Protein AF-A0A6A6CMS5-F1 (afdb_monomer_lite)

Sequence (224 aa):
MNKLKQLALASITLGRKAIIVGFSPSSISQGLAVPLQNATKDEQEVMLRRFIEAKHDELASIMIASALVASLVAALLSWQWFPIPAWTCKVAMLCALLHCLIGRGIACQQSIALNRVTIHPKSNDIIRQVLLGRSSSSPSATDVGFWVHTSWQIPTILLGNSIVFVVVGLAIAVYTAARESTSRGDESNTAICFSISLLFSAGCYFVSWLSIEWKLQQALLAAS

Radius of gyration: 22.61 Å; chains: 1; bounding box: 60×26×63 Å

Foldseek 3Di:
DVVVVVVVVVVVVVVVVVVCLPPVLFCLLVLLQVVLVVDDPVVNVVSLVVSLVVLLVVLVVLLVLLVVLLVVLVVVCPDPPQDPFDPLLNVLSVLLNVLSVVLNVLSVVVNVVSVVLVPDPCSSVVVCCLSQNDDDDDPPPSCSDPVSSNSSCSSVVSNVSSVVSNLVSVLSSLVVVCVPDPDVPDSVVVNVVSVVVSVVVVVVVVCVSCVVVVVVVVVSVVVD

Secondary structure (DSSP, 8-state):
-HHHHHHHHHHHHHHHHHHHHTT-TTHHHHHHHHHHHHS-HHHHHHHHHHHHHHHHHHHHHHHHHHHHHHHHHHHHHH-TTS----HHHHHHHHHHHHHHHHHHHHHHHHHHHHHHHHHSTTHHHHHHHHHH---SS-TT-----HHHHHHTTHHHHHHHHHHHHHHHHHHHHHHHHHHH-SSSSHHHHHHHHHHHHHHHHHHHHHHHHHHHHHHHHHHHHHH-

pLDDT: mean 78.3, std 16.77, range [36.19, 97.0]

Organism: NCBI:txid1080233

Structure (mmCIF, N/CA/C/O backbone):
data_AF-A0A6A6CMS5-F1
#
_entry.id   AF-A0A6A6CMS5-F1
#
loop_
_atom_site.group_PDB
_atom_site.id
_atom_site.type_symbol
_atom_site.label_atom_id
_atom_site.label_alt_id
_atom_site.label_comp_id
_atom_site.label_asym_id
_atom_site.label_entity_id
_atom_site.label_seq_id
_atom_site.pdbx_PDB_ins_code
_atom_site.Cartn_x
_atom_site.Cartn_y
_atom_site.Cartn_z
_atom_site.occupancy
_atom_site.B_iso_or_equiv
_atom_site.auth_seq_id
_atom_site.auth_comp_id
_atom_site.auth_asym_id
_atom_site.auth_atom_id
_atom_site.pdbx_PDB_model_num
ATOM 1 N N . MET A 1 1 ? -34.337 6.072 -28.694 1.00 56.00 1 MET A N 1
ATOM 2 C CA . MET A 1 1 ? -33.498 7.056 -27.963 1.00 56.00 1 MET A CA 1
ATOM 3 C C . MET A 1 1 ? -33.375 6.809 -26.450 1.00 56.00 1 MET A C 1
ATOM 5 O O . MET A 1 1 ? -32.328 7.122 -25.901 1.00 56.00 1 MET A O 1
ATOM 9 N N . ASN A 1 2 ? -34.359 6.200 -25.768 1.00 61.59 2 ASN A N 1
ATOM 10 C CA . ASN A 1 2 ? -34.302 5.996 -24.305 1.00 61.59 2 ASN A CA 1
ATOM 11 C C . ASN A 1 2 ? -33.368 4.861 -23.825 1.00 61.59 2 ASN A C 1
ATOM 13 O O . ASN A 1 2 ? -32.755 4.995 -22.770 1.00 61.59 2 ASN A O 1
ATOM 17 N N . LYS A 1 3 ? -33.175 3.787 -24.611 1.00 57.25 3 LYS A N 1
ATOM 18 C CA . LYS A 1 3 ? -32.272 2.671 -24.243 1.00 57.25 3 LYS A CA 1
ATOM 19 C C . LYS A 1 3 ? -30.786 3.059 -24.201 1.00 57.25 3 LYS A C 1
ATOM 21 O O . LYS A 1 3 ? -30.070 2.617 -23.313 1.00 57.25 3 LYS A O 1
ATOM 26 N N . LEU A 1 4 ? -30.334 3.925 -25.110 1.00 58.22 4 LEU A N 1
ATOM 27 C CA . LEU A 1 4 ? -28.945 4.414 -25.144 1.00 58.22 4 LEU A CA 1
ATOM 28 C C . LEU A 1 4 ? -28.624 5.333 -23.957 1.00 58.22 4 LEU A C 1
ATOM 30 O O . LEU A 1 4 ? -27.545 5.229 -23.385 1.00 58.22 4 LEU A O 1
ATOM 34 N N . LYS A 1 5 ? -29.580 6.168 -23.522 1.00 60.75 5 LYS A N 1
ATOM 35 C CA . LYS A 1 5 ? -29.431 6.971 -22.297 1.00 60.75 5 LYS A CA 1
ATOM 36 C C . LYS A 1 5 ? -29.405 6.103 -21.036 1.00 60.75 5 LYS A C 1
ATOM 38 O O . LYS A 1 5 ? -28.603 6.378 -20.152 1.00 60.75 5 LYS A O 1
ATOM 43 N N . GLN A 1 6 ? -30.214 5.040 -20.964 1.00 57.31 6 GLN A N 1
ATOM 44 C CA . GLN A 1 6 ? -30.166 4.092 -19.842 1.00 57.31 6 GLN A CA 1
ATOM 45 C C . GLN A 1 6 ? -28.860 3.291 -19.793 1.00 57.31 6 GLN A C 1
ATOM 47 O O . GLN A 1 6 ? -28.308 3.126 -18.711 1.00 57.31 6 GLN A O 1
ATOM 52 N N . LEU A 1 7 ? -28.327 2.849 -20.937 1.00 52.62 7 LEU A N 1
ATOM 53 C CA . LEU A 1 7 ? -27.031 2.163 -21.000 1.00 52.62 7 LEU A CA 1
ATOM 54 C C . LEU A 1 7 ? -25.865 3.096 -20.649 1.00 52.62 7 LEU A C 1
ATOM 56 O O . LEU A 1 7 ? -24.974 2.697 -19.906 1.00 52.62 7 LEU A O 1
ATOM 60 N N . ALA A 1 8 ? -25.899 4.353 -21.100 1.00 54.34 8 ALA A N 1
ATOM 61 C CA . ALA A 1 8 ? -24.903 5.351 -20.717 1.00 54.34 8 ALA A CA 1
ATOM 62 C C . ALA A 1 8 ? -24.968 5.674 -19.213 1.00 54.34 8 ALA A C 1
ATOM 64 O O . ALA A 1 8 ? -23.936 5.697 -18.551 1.00 54.34 8 ALA A O 1
ATOM 65 N N . LEU A 1 9 ? -26.167 5.843 -18.642 1.00 50.47 9 LEU A N 1
ATOM 66 C CA . LEU A 1 9 ? -26.349 6.054 -17.201 1.00 50.47 9 LEU A CA 1
ATOM 67 C C . LEU A 1 9 ? -25.915 4.834 -16.381 1.00 50.47 9 LEU A C 1
ATOM 69 O O . LEU A 1 9 ? -25.237 5.000 -15.370 1.00 50.47 9 LEU A O 1
ATOM 73 N N . ALA A 1 10 ? -26.231 3.615 -16.825 1.00 50.00 10 ALA A N 1
ATOM 74 C CA . ALA A 1 10 ? -25.771 2.388 -16.183 1.00 50.00 10 ALA A CA 1
ATOM 75 C C . ALA A 1 10 ? -24.242 2.269 -16.233 1.00 50.00 10 ALA A C 1
ATOM 77 O O . ALA A 1 10 ? -23.634 1.995 -15.205 1.00 50.00 10 ALA A O 1
ATOM 78 N N . SER A 1 11 ? -23.610 2.567 -17.373 1.00 43.56 11 SER A N 1
ATOM 79 C CA . SER A 1 11 ? -22.151 2.509 -17.537 1.00 43.56 11 SER A CA 1
ATOM 80 C C . SER A 1 11 ? -21.421 3.607 -16.752 1.00 43.56 11 SER A C 1
ATOM 82 O O . SER A 1 11 ? -20.359 3.350 -16.190 1.00 43.56 11 SER A O 1
ATOM 84 N N . ILE A 1 12 ? -22.002 4.808 -16.641 1.00 50.34 12 ILE A N 1
ATOM 85 C CA . ILE A 1 12 ? -21.478 5.900 -15.801 1.00 50.34 12 ILE A CA 1
ATOM 86 C C . ILE A 1 12 ? -21.617 5.543 -14.317 1.00 50.34 12 ILE A C 1
ATOM 88 O O . ILE A 1 12 ? -20.702 5.787 -13.536 1.00 50.34 12 ILE A O 1
ATOM 92 N N . THR A 1 13 ? -22.724 4.912 -13.919 1.00 43.81 13 THR A N 1
ATOM 93 C CA . THR A 1 13 ? -22.935 4.467 -12.531 1.00 43.81 13 THR A CA 1
ATOM 94 C C . THR A 1 13 ? -22.020 3.290 -12.179 1.00 43.81 13 THR A C 1
ATOM 96 O O . THR A 1 13 ? -21.479 3.249 -11.074 1.00 43.81 13 THR A O 1
ATOM 99 N N . LEU A 1 14 ? -21.778 2.375 -13.128 1.00 41.53 14 LEU A N 1
ATOM 100 C CA . LEU A 1 14 ? -20.814 1.281 -12.991 1.00 41.53 14 LEU A CA 1
ATOM 101 C C . LEU A 1 14 ? -19.384 1.814 -12.883 1.00 41.53 14 LEU A C 1
ATOM 103 O O . LEU A 1 14 ? -18.653 1.384 -12.003 1.00 41.53 14 LEU A O 1
ATOM 107 N N . GLY A 1 15 ? -19.006 2.786 -13.719 1.00 37.75 15 GLY A N 1
ATOM 108 C CA . GLY A 1 15 ? -17.697 3.441 -13.662 1.00 37.75 15 GLY A CA 1
ATOM 109 C C . GLY A 1 15 ? -17.486 4.204 -12.355 1.00 37.75 15 GLY A C 1
ATOM 110 O O . GLY A 1 15 ? -16.420 4.120 -11.755 1.00 37.75 15 GLY A O 1
ATOM 111 N N . ARG A 1 16 ? -18.526 4.875 -11.841 1.00 36.19 16 ARG A N 1
ATOM 112 C CA . ARG A 1 16 ? -18.465 5.573 -10.549 1.00 36.19 16 ARG A CA 1
ATOM 113 C C . ARG A 1 16 ? -18.323 4.597 -9.378 1.00 36.19 16 ARG A C 1
ATOM 115 O O . ARG A 1 16 ? -17.544 4.865 -8.473 1.00 36.19 16 ARG A O 1
ATOM 122 N N . LYS A 1 17 ? -19.008 3.446 -9.418 1.00 37.50 17 LYS A N 1
ATOM 123 C CA . LYS A 1 17 ? -18.817 2.360 -8.442 1.00 37.50 17 LYS A CA 1
ATOM 124 C C . LYS A 1 17 ? -17.447 1.692 -8.588 1.00 37.50 17 LYS A C 1
ATOM 126 O O . LYS A 1 17 ? -16.809 1.444 -7.581 1.00 37.50 17 LYS A O 1
ATOM 131 N N . ALA A 1 18 ? -16.951 1.480 -9.805 1.00 37.28 18 ALA A N 1
ATOM 132 C CA . ALA A 1 18 ? -15.642 0.877 -10.058 1.00 37.28 18 ALA A CA 1
ATOM 133 C C . ALA A 1 18 ? -14.475 1.770 -9.599 1.00 37.28 18 ALA A C 1
ATOM 135 O O . ALA A 1 18 ? -13.507 1.266 -9.041 1.00 37.28 18 ALA A O 1
ATOM 136 N N . ILE A 1 19 ? -14.587 3.095 -9.749 1.00 40.88 19 ILE A N 1
ATOM 137 C CA . ILE A 1 19 ? -13.590 4.054 -9.239 1.00 40.88 19 ILE A CA 1
ATOM 138 C C . ILE A 1 19 ? -13.613 4.111 -7.701 1.00 40.88 19 ILE A C 1
ATOM 140 O O . ILE A 1 19 ? -12.563 4.250 -7.083 1.00 40.88 19 ILE A O 1
ATOM 144 N N . ILE A 1 20 ? -14.778 3.914 -7.072 1.00 43.62 20 ILE A N 1
ATOM 145 C CA . ILE A 1 20 ? -14.903 3.755 -5.608 1.00 43.62 20 ILE A CA 1
ATOM 146 C C . ILE A 1 20 ? -14.357 2.388 -5.132 1.00 43.62 20 ILE A C 1
ATOM 148 O O . ILE A 1 20 ? -14.004 2.232 -3.967 1.00 43.62 20 ILE A O 1
ATOM 152 N N . VAL A 1 21 ? -14.230 1.410 -6.034 1.00 43.00 21 VAL A N 1
ATOM 153 C CA . VAL A 1 21 ? -13.741 0.045 -5.766 1.00 43.00 21 VAL A CA 1
ATOM 154 C C . VAL A 1 21 ? -12.248 -0.125 -6.088 1.00 43.00 21 VAL A C 1
ATOM 156 O O . VAL A 1 21 ? -11.674 -1.140 -5.722 1.00 43.00 21 VAL A O 1
ATOM 159 N N . GLY A 1 22 ? -11.576 0.851 -6.714 1.00 38.53 22 GLY A N 1
ATOM 160 C CA . GLY A 1 22 ? -10.143 0.753 -7.057 1.00 38.53 22 GLY A CA 1
ATOM 161 C C . GLY A 1 22 ? -9.202 0.652 -5.850 1.00 38.53 22 GLY A C 1
ATOM 162 O O . GLY A 1 22 ? -8.092 0.159 -5.969 1.00 38.53 22 GLY A O 1
ATOM 163 N N . PHE A 1 23 ? -9.683 1.075 -4.690 1.00 46.44 23 PHE A N 1
ATOM 164 C CA . PHE A 1 23 ? -9.152 0.843 -3.354 1.00 46.44 23 PHE A CA 1
ATOM 165 C C . PHE A 1 23 ? -10.391 1.010 -2.486 1.00 46.44 23 PHE A C 1
ATOM 167 O O . PHE A 1 23 ? -10.700 2.147 -2.163 1.00 46.44 23 PHE A O 1
ATOM 174 N N . SER A 1 24 ? -11.186 -0.036 -2.227 1.00 44.50 24 SER A N 1
ATOM 175 C CA . SER A 1 24 ? -12.392 0.107 -1.395 1.00 44.50 24 SER A CA 1
ATOM 176 C C . SER A 1 24 ? -11.944 0.517 0.014 1.00 44.50 24 SER A C 1
ATOM 178 O O . SER A 1 24 ? -11.496 -0.346 0.772 1.00 44.50 24 SER A O 1
ATOM 180 N N . PRO A 1 25 ? -12.004 1.811 0.401 1.00 47.75 25 PRO A N 1
ATOM 181 C CA . PRO A 1 25 ? -11.307 2.333 1.579 1.00 47.75 25 PRO A CA 1
ATOM 182 C C . PRO A 1 25 ? -12.033 1.970 2.881 1.00 47.75 25 PRO A C 1
ATOM 184 O O . PRO A 1 25 ? -11.863 2.626 3.908 1.00 47.75 25 PRO A O 1
ATOM 187 N N . SER A 1 26 ? -12.925 0.982 2.838 1.00 52.44 26 SER A N 1
ATOM 188 C CA . SER A 1 26 ? -13.971 0.860 3.834 1.00 52.44 26 SER A CA 1
ATOM 189 C C . SER A 1 26 ? -14.510 -0.541 4.093 1.00 52.44 26 SER A C 1
ATOM 191 O O . SER A 1 26 ? -15.308 -0.687 5.013 1.00 52.44 26 SER A O 1
ATOM 193 N N . SER A 1 27 ? -14.064 -1.576 3.374 1.00 55.75 27 SER A N 1
ATOM 194 C CA . SER A 1 27 ? -14.662 -2.921 3.464 1.00 55.75 27 SER A CA 1
ATOM 195 C C . SER A 1 27 ? -14.745 -3.450 4.905 1.00 55.75 27 SER A C 1
ATOM 197 O O . SER A 1 27 ? -15.821 -3.835 5.351 1.00 55.75 27 SER A O 1
ATOM 199 N N . ILE A 1 28 ? -13.664 -3.366 5.689 1.00 58.75 28 ILE A N 1
ATOM 200 C CA . ILE A 1 28 ? -13.662 -3.927 7.050 1.00 58.75 28 ILE A CA 1
ATOM 201 C C . ILE A 1 28 ? -14.417 -3.029 8.039 1.00 58.75 28 ILE A C 1
ATOM 203 O O . ILE A 1 28 ? -15.211 -3.518 8.833 1.00 58.75 28 ILE A O 1
ATOM 207 N N . SER A 1 29 ? -14.189 -1.713 8.024 1.00 60.03 29 SER A N 1
ATOM 208 C CA . SER A 1 29 ? -14.766 -0.820 9.038 1.00 60.03 29 SER A CA 1
ATOM 209 C C . SER A 1 29 ? -16.222 -0.430 8.742 1.00 60.03 29 SER A C 1
ATOM 211 O O . SER A 1 29 ? -17.010 -0.345 9.679 1.00 60.03 29 SER A O 1
ATOM 213 N N . GLN A 1 30 ? -16.614 -0.251 7.473 1.00 63.69 30 GLN A N 1
ATOM 214 C CA . GLN A 1 30 ? -18.027 -0.102 7.087 1.00 63.69 30 GLN A CA 1
ATOM 215 C C . GLN A 1 30 ? -18.753 -1.449 7.081 1.00 63.69 30 GLN A C 1
ATOM 217 O O . GLN A 1 30 ? -19.900 -1.508 7.517 1.00 63.69 30 GLN A O 1
ATOM 222 N N . GLY A 1 31 ? -18.087 -2.530 6.656 1.00 64.25 31 GLY A N 1
ATOM 223 C CA . GLY A 1 31 ? -18.655 -3.879 6.704 1.00 64.25 31 GLY A CA 1
ATOM 224 C C . GLY A 1 31 ? -18.937 -4.354 8.127 1.00 64.25 31 GLY A C 1
ATOM 225 O O . GLY A 1 31 ? -19.877 -5.112 8.327 1.00 64.25 31 GLY A O 1
ATOM 226 N N . LEU A 1 32 ? -18.193 -3.859 9.122 1.00 69.94 32 LEU A N 1
ATOM 227 C CA . LEU A 1 32 ? -18.460 -4.127 10.535 1.00 69.94 32 LEU A CA 1
ATOM 228 C C . LEU A 1 32 ? -19.516 -3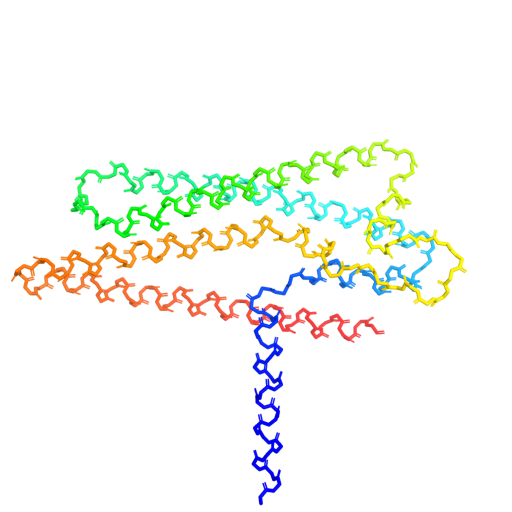.194 11.141 1.00 69.94 32 LEU A C 1
ATOM 230 O O . LEU A 1 32 ? -20.212 -3.601 12.064 1.00 69.94 32 LEU A O 1
ATOM 234 N N . ALA A 1 33 ? -19.668 -1.963 10.644 1.00 69.31 33 ALA A N 1
ATOM 235 C CA . ALA A 1 33 ? -20.550 -0.968 11.259 1.00 69.31 33 ALA A CA 1
ATOM 236 C C . ALA A 1 33 ? -22.024 -1.409 11.295 1.00 69.31 33 ALA A C 1
ATOM 238 O O . ALA A 1 33 ? -22.689 -1.225 12.314 1.00 69.31 33 ALA A O 1
ATOM 239 N N . VAL A 1 34 ? -22.522 -2.024 10.216 1.00 70.25 34 VAL A N 1
ATOM 240 C CA . VAL A 1 34 ? -23.920 -2.484 10.120 1.00 70.25 34 VAL A CA 1
ATOM 241 C C . VAL A 1 34 ? -24.190 -3.709 11.015 1.00 70.25 34 VAL A C 1
ATOM 243 O O . VAL A 1 34 ? -25.096 -3.628 11.848 1.00 70.25 34 VAL A O 1
ATOM 246 N N . PRO A 1 35 ? -23.403 -4.805 10.959 1.00 70.94 35 PRO A N 1
ATOM 247 C CA . PRO A 1 35 ? -23.551 -5.929 11.889 1.00 70.94 35 PRO A CA 1
ATOM 248 C C . PRO A 1 35 ? -23.387 -5.520 13.353 1.00 70.94 35 PRO A C 1
ATOM 250 O O . PRO A 1 35 ? -24.121 -5.992 14.218 1.00 70.94 35 PRO A O 1
ATOM 253 N N . LEU A 1 36 ? -22.463 -4.598 13.643 1.00 75.44 36 LEU A N 1
ATOM 254 C CA . LEU A 1 36 ? -22.205 -4.135 15.003 1.00 75.44 36 LEU A CA 1
ATOM 255 C C . LEU A 1 36 ? -23.404 -3.384 15.597 1.00 75.44 36 LEU A C 1
ATOM 257 O O . LEU A 1 36 ? -23.626 -3.473 16.801 1.00 75.44 36 LEU A O 1
ATOM 261 N N . GLN A 1 37 ? -24.197 -2.673 14.792 1.00 77.94 37 GLN A N 1
ATOM 262 C CA . GLN A 1 37 ? -25.419 -2.015 15.274 1.00 77.94 37 GLN A CA 1
ATOM 263 C C . GLN A 1 37 ? -26.543 -3.010 15.592 1.00 77.94 37 GLN A C 1
ATOM 265 O O . GLN A 1 37 ? -27.285 -2.785 16.546 1.00 77.94 37 GLN A O 1
ATOM 270 N N . ASN A 1 38 ? -26.634 -4.106 14.835 1.00 77.56 38 ASN A N 1
ATOM 271 C CA . ASN A 1 38 ? -27.728 -5.077 14.936 1.00 77.56 38 ASN A CA 1
ATOM 272 C C . ASN A 1 38 ? -27.462 -6.227 15.923 1.00 77.56 38 ASN A C 1
ATOM 274 O O . ASN A 1 38 ? -28.396 -6.925 16.308 1.00 77.56 38 ASN A O 1
ATOM 278 N N . ALA A 1 39 ? -26.211 -6.437 16.331 1.00 82.19 39 ALA A N 1
ATOM 279 C CA . ALA A 1 39 ? -25.821 -7.547 17.194 1.00 82.19 39 ALA A CA 1
ATOM 280 C C . ALA A 1 39 ? -26.096 -7.311 18.689 1.00 82.19 39 ALA A C 1
ATOM 282 O O . ALA A 1 39 ? -26.175 -6.174 19.173 1.00 82.19 39 ALA A O 1
ATOM 283 N N . THR A 1 40 ? -26.186 -8.410 19.443 1.00 85.44 40 THR A N 1
ATOM 284 C CA . THR A 1 40 ? -26.272 -8.378 20.910 1.00 85.44 40 THR A CA 1
ATOM 285 C C . THR A 1 40 ? -24.980 -7.839 21.534 1.00 85.44 40 THR A C 1
ATOM 287 O O . THR A 1 40 ? -23.933 -7.795 20.889 1.00 85.44 40 THR A O 1
ATOM 290 N N . LYS A 1 41 ? -25.026 -7.405 22.802 1.00 82.69 41 LYS A N 1
ATOM 291 C CA . LYS A 1 41 ? -23.842 -6.847 23.484 1.00 82.69 41 LYS A CA 1
ATOM 292 C C . LYS A 1 41 ? -22.662 -7.823 23.489 1.00 82.69 41 LYS A C 1
ATOM 294 O O . LYS A 1 41 ? -21.553 -7.411 23.169 1.00 82.69 41 LYS A O 1
ATOM 299 N N . ASP A 1 42 ? -22.911 -9.099 23.763 1.00 86.44 42 ASP A N 1
ATOM 300 C CA . ASP A 1 42 ? -21.858 -10.118 23.813 1.00 86.44 42 ASP A CA 1
ATOM 301 C C . ASP A 1 42 ? -21.240 -10.359 22.424 1.00 86.44 42 ASP A C 1
ATOM 303 O O . ASP A 1 42 ? -20.020 -10.421 22.270 1.00 86.44 42 ASP A O 1
ATOM 307 N N . GLU A 1 43 ? -22.065 -10.400 21.375 1.00 85.75 43 GLU A N 1
ATOM 308 C CA . GLU A 1 43 ? -21.597 -10.515 19.987 1.00 85.75 43 GLU A CA 1
ATOM 309 C C . GLU A 1 43 ? -20.821 -9.275 19.529 1.00 85.75 43 GLU A C 1
ATOM 311 O O . GLU A 1 43 ? -19.820 -9.395 18.819 1.00 85.75 43 GLU A O 1
ATOM 316 N N . GLN A 1 44 ? -21.246 -8.081 19.955 1.00 83.19 44 GLN A N 1
ATOM 317 C CA . GLN A 1 44 ? -20.535 -6.832 19.689 1.00 83.19 44 GLN A CA 1
ATOM 318 C C . GLN A 1 44 ? -19.125 -6.866 20.278 1.00 83.19 44 GLN A C 1
ATOM 320 O O . GLN A 1 44 ? -18.178 -6.478 19.597 1.00 83.19 44 GLN A O 1
ATOM 325 N N . GLU A 1 45 ? -18.958 -7.355 21.506 1.00 86.69 45 GLU A N 1
ATOM 326 C CA . GLU A 1 45 ? -17.633 -7.472 22.119 1.00 86.69 45 GLU A CA 1
ATOM 327 C C . GLU A 1 45 ? -16.725 -8.440 21.359 1.00 86.69 45 GLU A C 1
ATOM 329 O O . GLU A 1 45 ? -15.561 -8.122 21.101 1.00 86.69 45 GLU A O 1
ATOM 334 N N . VAL A 1 46 ? -17.251 -9.598 20.952 1.00 88.50 46 VAL A N 1
ATOM 335 C CA . VAL A 1 46 ? -16.492 -10.579 20.160 1.00 88.50 46 VAL A CA 1
ATOM 336 C C . VAL A 1 46 ? -16.080 -9.987 18.810 1.00 88.50 46 VAL A C 1
ATOM 338 O O . VAL A 1 46 ? -14.927 -10.126 18.397 1.00 88.50 46 VAL A O 1
ATOM 341 N N . MET A 1 47 ? -16.992 -9.292 18.130 1.00 85.44 47 MET A N 1
ATOM 342 C CA . MET A 1 47 ? -16.716 -8.632 16.853 1.00 85.44 47 MET A CA 1
ATOM 343 C C . MET A 1 47 ? -15.669 -7.520 16.977 1.00 85.44 47 MET A C 1
ATOM 345 O O . MET A 1 47 ? -14.773 -7.429 16.138 1.00 85.44 47 MET A O 1
ATOM 349 N N . LEU A 1 48 ? -15.740 -6.704 18.032 1.00 88.12 48 LEU A N 1
ATOM 350 C CA . LEU A 1 48 ? -14.766 -5.642 18.287 1.00 88.12 48 LEU A CA 1
ATOM 351 C C . LEU A 1 48 ? -13.374 -6.203 18.579 1.00 88.12 48 LEU A C 1
ATOM 353 O O . LEU A 1 48 ? -12.396 -5.691 18.040 1.00 88.12 48 LEU A O 1
ATOM 357 N N . ARG A 1 49 ? -13.270 -7.280 19.366 1.00 88.12 49 ARG A N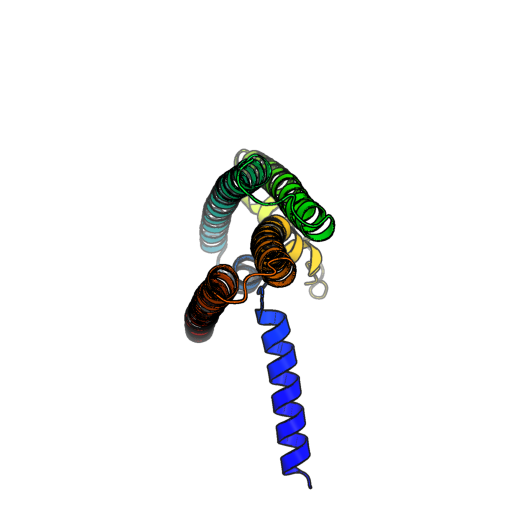 1
ATOM 358 C CA . ARG A 1 49 ? -11.985 -7.954 19.619 1.00 88.12 49 ARG A CA 1
ATOM 359 C C . ARG A 1 49 ? -11.358 -8.471 18.328 1.00 88.12 49 ARG A C 1
ATOM 361 O O . ARG A 1 49 ? -10.214 -8.134 18.037 1.00 88.12 49 ARG A O 1
ATOM 368 N N . ARG A 1 50 ? -12.136 -9.184 17.507 1.00 88.06 50 ARG A N 1
ATOM 369 C CA . ARG A 1 50 ? -11.676 -9.679 16.198 1.00 88.06 50 ARG A CA 1
ATOM 370 C C . ARG A 1 50 ? -11.247 -8.549 15.268 1.00 88.06 50 ARG A C 1
ATOM 372 O O . ARG A 1 50 ? -10.276 -8.695 14.535 1.00 88.06 50 ARG A O 1
ATOM 379 N N . PHE A 1 51 ? -11.949 -7.417 15.299 1.00 87.44 51 PHE A N 1
ATOM 380 C CA . PHE A 1 51 ? -11.563 -6.240 14.526 1.00 87.44 51 PHE A CA 1
ATOM 381 C C . PHE A 1 51 ? -10.206 -5.683 14.960 1.00 87.44 51 PHE A C 1
ATOM 383 O O . PHE A 1 51 ? -9.379 -5.385 14.102 1.00 87.44 51 PHE A O 1
ATOM 390 N N . ILE A 1 52 ? -9.963 -5.548 16.268 1.00 89.19 52 ILE A N 1
ATOM 391 C CA . ILE A 1 52 ? -8.680 -5.061 16.796 1.00 89.19 52 ILE A CA 1
ATOM 392 C C . ILE A 1 52 ? -7.545 -5.984 16.372 1.00 89.19 52 ILE A C 1
ATOM 394 O O . ILE A 1 52 ? -6.534 -5.496 15.877 1.00 89.19 52 ILE A O 1
ATOM 398 N N . GLU A 1 53 ? -7.724 -7.293 16.549 1.00 90.62 53 GLU A N 1
ATOM 399 C CA . GLU A 1 53 ? -6.737 -8.311 16.181 1.00 90.62 53 GLU A CA 1
ATOM 400 C C . GLU A 1 53 ? -6.419 -8.237 14.684 1.00 90.62 53 GLU A C 1
ATOM 402 O O . GLU A 1 53 ? -5.271 -8.009 14.306 1.00 90.62 53 GLU A O 1
ATOM 407 N N . ALA A 1 54 ? -7.449 -8.280 13.833 1.00 89.56 54 ALA A N 1
ATOM 408 C CA . ALA A 1 54 ? -7.284 -8.182 12.386 1.00 89.56 54 ALA A CA 1
ATOM 409 C C . ALA A 1 54 ? -6.605 -6.870 11.958 1.00 89.56 54 ALA A C 1
ATOM 411 O O . ALA A 1 54 ? -5.759 -6.865 11.064 1.00 89.56 54 ALA A O 1
ATOM 412 N N . LYS A 1 55 ? -6.942 -5.744 12.603 1.00 89.19 55 LYS A N 1
ATOM 413 C CA . LYS A 1 55 ? -6.289 -4.459 12.324 1.00 89.19 55 LYS A CA 1
ATOM 414 C C . LYS A 1 55 ? -4.852 -4.412 12.805 1.00 89.19 55 LYS A C 1
ATOM 416 O O . LYS A 1 55 ? -4.019 -3.822 12.124 1.00 89.19 55 LYS A O 1
ATOM 421 N N . HIS A 1 56 ? -4.535 -5.026 13.934 1.00 91.81 56 HIS A N 1
ATOM 422 C CA . HIS A 1 56 ? -3.161 -5.106 14.401 1.00 91.81 56 HIS A CA 1
ATOM 423 C C . HIS A 1 56 ? -2.288 -5.902 13.415 1.00 91.81 56 HIS A C 1
ATOM 425 O O . HIS A 1 56 ? -1.195 -5.449 13.065 1.00 91.81 56 HIS A O 1
ATOM 431 N N . ASP A 1 57 ? -2.801 -7.024 12.906 1.00 92.19 57 ASP A N 1
ATOM 432 C CA . ASP A 1 57 ? -2.122 -7.857 11.908 1.00 92.19 57 ASP A CA 1
ATOM 433 C C . ASP A 1 57 ? -1.942 -7.130 10.565 1.00 92.19 57 ASP A C 1
ATOM 435 O O . ASP A 1 57 ? -0.854 -7.151 9.980 1.00 92.19 57 ASP A O 1
ATOM 439 N N . GLU A 1 58 ? -2.972 -6.414 10.100 1.00 91.12 58 GLU A N 1
ATOM 440 C CA . GLU A 1 58 ? -2.900 -5.569 8.900 1.00 91.12 58 GLU A CA 1
ATOM 441 C C . GLU A 1 58 ? -1.790 -4.514 9.037 1.00 91.12 58 GLU A C 1
ATOM 443 O O . GLU A 1 58 ? -0.922 -4.397 8.168 1.00 91.12 58 GLU A O 1
ATOM 448 N N . LEU A 1 59 ? -1.766 -3.776 10.152 1.00 93.88 59 LEU A N 1
ATOM 449 C CA . LEU A 1 59 ? -0.763 -2.738 10.400 1.00 93.88 59 LEU A CA 1
ATOM 450 C C . LEU A 1 59 ? 0.653 -3.314 10.505 1.00 93.88 59 LEU A C 1
ATOM 452 O O . LEU A 1 59 ? 1.594 -2.718 9.975 1.00 93.88 59 LEU A O 1
ATOM 456 N N . ALA A 1 60 ? 0.818 -4.476 11.142 1.00 95.25 60 ALA A N 1
ATOM 457 C CA . ALA A 1 60 ? 2.099 -5.175 11.208 1.00 95.25 60 ALA A CA 1
ATOM 458 C C . ALA A 1 60 ? 2.611 -5.553 9.811 1.00 95.25 60 ALA A C 1
ATOM 460 O O . ALA A 1 60 ? 3.767 -5.272 9.476 1.00 95.25 60 ALA A O 1
ATOM 461 N N . SER A 1 61 ? 1.734 -6.102 8.968 1.00 94.69 61 SER A N 1
ATOM 462 C CA . SER A 1 61 ? 2.052 -6.440 7.580 1.00 94.69 61 SER A CA 1
ATOM 463 C C . SER A 1 61 ? 2.463 -5.204 6.772 1.00 94.69 61 SER A C 1
ATOM 465 O O . SER A 1 61 ? 3.491 -5.219 6.093 1.00 94.69 61 SER A O 1
ATOM 467 N N . ILE A 1 62 ? 1.748 -4.082 6.922 1.00 95.38 62 ILE A N 1
ATOM 468 C CA . ILE A 1 62 ? 2.075 -2.814 6.246 1.00 95.38 62 ILE A CA 1
ATOM 469 C C . ILE A 1 62 ? 3.440 -2.276 6.683 1.00 95.38 62 ILE A C 1
ATOM 471 O O . ILE A 1 62 ? 4.207 -1.799 5.842 1.00 95.38 62 ILE A O 1
ATOM 475 N N . MET A 1 63 ? 3.776 -2.351 7.974 1.00 96.50 63 MET A N 1
ATOM 476 C CA . MET A 1 63 ? 5.083 -1.912 8.474 1.00 96.50 63 MET A CA 1
ATOM 477 C C . MET A 1 63 ? 6.231 -2.726 7.863 1.00 96.50 63 MET A C 1
ATOM 479 O O . MET A 1 63 ? 7.247 -2.140 7.476 1.00 96.50 63 MET A O 1
ATOM 483 N N . ILE A 1 64 ? 6.062 -4.047 7.746 1.00 96.81 64 ILE A N 1
ATOM 484 C CA . ILE A 1 64 ? 7.047 -4.951 7.133 1.00 96.81 64 ILE A CA 1
ATOM 485 C C . ILE A 1 64 ? 7.143 -4.691 5.627 1.00 96.81 64 ILE A C 1
ATOM 487 O O . ILE A 1 64 ? 8.234 -4.449 5.114 1.00 96.81 64 ILE A O 1
ATOM 491 N N . ALA A 1 65 ? 6.014 -4.660 4.919 1.00 96.06 65 ALA A N 1
ATOM 492 C CA . ALA A 1 65 ? 5.975 -4.426 3.478 1.00 96.06 65 ALA A CA 1
ATOM 493 C C . ALA A 1 65 ? 6.579 -3.064 3.101 1.00 96.06 65 ALA A C 1
ATOM 495 O O . ALA A 1 65 ? 7.382 -2.976 2.174 1.00 96.06 65 ALA A O 1
ATOM 496 N N . SER A 1 66 ? 6.282 -2.011 3.868 1.00 96.31 66 SER A N 1
ATOM 497 C CA . SER A 1 66 ? 6.877 -0.684 3.660 1.00 96.31 66 SER A CA 1
ATOM 498 C C . SER A 1 66 ? 8.394 -0.691 3.855 1.00 96.31 66 SER A C 1
ATOM 500 O O . SER A 1 66 ? 9.103 0.011 3.138 1.00 96.31 66 SER A O 1
ATOM 502 N N . ALA A 1 67 ? 8.908 -1.486 4.802 1.00 96.38 67 ALA A N 1
ATOM 503 C CA . ALA A 1 67 ? 10.345 -1.667 4.993 1.00 96.38 67 ALA A CA 1
ATOM 504 C C . ALA A 1 67 ? 10.992 -2.335 3.774 1.00 96.38 67 ALA A C 1
ATOM 506 O O . ALA A 1 67 ? 12.001 -1.847 3.277 1.00 96.38 67 ALA A O 1
ATOM 507 N N . LEU A 1 68 ? 10.378 -3.410 3.272 1.00 96.88 68 LEU A N 1
ATOM 508 C CA . LEU A 1 68 ? 10.868 -4.154 2.112 1.00 96.88 68 LEU A CA 1
ATOM 509 C C . LEU A 1 68 ? 10.890 -3.289 0.851 1.00 96.88 68 LEU A C 1
ATOM 511 O O . LEU A 1 68 ? 11.892 -3.272 0.141 1.00 96.88 68 LEU A O 1
ATOM 515 N N . VAL A 1 69 ? 9.821 -2.528 0.599 1.00 95.56 69 VAL A N 1
ATOM 516 C CA . VAL A 1 69 ? 9.763 -1.605 -0.544 1.00 95.56 69 VAL A CA 1
ATOM 517 C C . VAL A 1 69 ? 10.814 -0.503 -0.400 1.00 95.56 69 VAL A C 1
ATOM 519 O O . VAL A 1 69 ? 11.519 -0.212 -1.362 1.00 95.56 69 VAL A O 1
ATOM 522 N N . ALA A 1 70 ? 10.997 0.068 0.794 1.00 95.81 70 ALA A N 1
ATOM 523 C CA . ALA A 1 70 ? 12.036 1.072 1.015 1.00 95.81 70 ALA A CA 1
ATOM 524 C C . ALA A 1 70 ? 13.452 0.511 0.784 1.00 95.81 70 ALA A C 1
ATOM 526 O O . ALA A 1 70 ? 14.267 1.156 0.123 1.00 95.81 70 ALA A O 1
ATOM 527 N N . SER A 1 71 ? 13.735 -0.702 1.267 1.00 95.50 71 SER A N 1
ATOM 528 C CA . SER A 1 71 ? 15.003 -1.397 1.021 1.00 95.50 71 SER A CA 1
ATOM 529 C C . SER A 1 71 ? 15.221 -1.695 -0.461 1.00 95.50 71 SER A C 1
ATOM 531 O O . SER A 1 71 ? 16.326 -1.491 -0.958 1.00 95.50 71 SER A O 1
ATOM 533 N N . LEU A 1 72 ? 14.176 -2.117 -1.181 1.00 94.19 72 LEU A N 1
ATOM 534 C CA . LEU A 1 72 ? 14.230 -2.322 -2.628 1.00 94.19 72 LEU A CA 1
ATOM 535 C C . LEU A 1 72 ? 14.591 -1.023 -3.353 1.00 94.19 72 LEU A C 1
ATOM 537 O O . LEU A 1 72 ? 15.502 -1.019 -4.173 1.00 94.19 72 LEU A O 1
ATOM 541 N N . VAL A 1 73 ? 13.924 0.090 -3.037 1.00 92.56 73 VAL A N 1
ATOM 542 C CA . VAL A 1 73 ? 14.215 1.377 -3.684 1.00 92.56 73 VAL A CA 1
ATOM 543 C C . VAL A 1 73 ? 15.628 1.862 -3.365 1.00 92.56 73 VAL A C 1
ATOM 545 O O . VAL A 1 73 ? 16.330 2.319 -4.263 1.00 92.56 73 VAL A O 1
ATOM 548 N N . ALA A 1 74 ? 16.077 1.728 -2.115 1.00 91.69 74 ALA A N 1
ATOM 549 C CA . ALA A 1 74 ? 17.447 2.065 -1.739 1.00 91.69 74 ALA A CA 1
ATOM 550 C C . ALA A 1 74 ? 18.472 1.222 -2.519 1.00 91.69 74 ALA A C 1
ATOM 552 O O . ALA A 1 74 ? 19.452 1.766 -3.027 1.00 91.69 74 ALA A O 1
ATOM 553 N N . ALA A 1 75 ? 18.215 -0.082 -2.674 1.00 91.12 75 ALA A N 1
ATOM 554 C CA . ALA A 1 75 ? 19.055 -0.967 -3.474 1.00 91.12 75 ALA A CA 1
ATOM 555 C C . ALA A 1 75 ? 19.082 -0.540 -4.951 1.00 91.12 75 ALA A C 1
ATOM 557 O O . ALA A 1 75 ? 20.167 -0.376 -5.508 1.00 91.12 75 ALA A O 1
ATOM 558 N N . LEU A 1 76 ? 17.921 -0.265 -5.554 1.00 88.81 76 LEU A N 1
ATOM 559 C CA . LEU A 1 76 ? 17.812 0.211 -6.939 1.00 88.81 76 LEU A CA 1
ATOM 560 C C . LEU A 1 76 ? 18.586 1.516 -7.176 1.00 88.81 76 LEU A C 1
ATOM 562 O O . LEU A 1 76 ? 19.271 1.646 -8.186 1.00 88.81 76 LEU A O 1
ATOM 566 N N . LEU A 1 77 ? 18.521 2.467 -6.241 1.00 86.50 77 LEU A N 1
ATOM 567 C CA . LEU A 1 77 ? 19.246 3.740 -6.339 1.00 86.50 77 LEU A CA 1
ATOM 568 C C . LEU A 1 77 ? 20.760 3.593 -6.119 1.00 86.50 77 LEU A C 1
ATOM 570 O O . LEU A 1 77 ? 21.522 4.458 -6.548 1.00 86.50 77 LEU A O 1
ATOM 574 N N . SER A 1 78 ? 21.195 2.522 -5.451 1.00 86.06 78 SER A N 1
ATOM 575 C CA . SER A 1 78 ? 22.613 2.242 -5.185 1.00 86.06 78 SER A CA 1
ATOM 576 C C . SER A 1 78 ? 23.335 1.537 -6.338 1.00 86.06 78 SER A C 1
ATOM 578 O O . SER A 1 78 ? 24.567 1.508 -6.364 1.00 86.06 78 SER A O 1
ATOM 580 N N . TRP A 1 79 ? 22.601 0.962 -7.296 1.00 80.25 79 TRP A N 1
ATOM 581 C CA . TRP A 1 79 ? 23.192 0.217 -8.403 1.00 80.25 79 TRP A CA 1
ATOM 582 C C . TRP A 1 79 ? 23.954 1.126 -9.368 1.00 80.25 79 TRP A C 1
ATOM 584 O O . TRP A 1 79 ? 23.373 1.884 -10.137 1.00 80.25 79 TRP A O 1
ATOM 594 N N . GLN A 1 80 ? 25.281 0.990 -9.362 1.00 66.44 80 GLN A N 1
ATOM 595 C CA . GLN A 1 80 ? 26.183 1.754 -10.230 1.00 66.44 80 GLN A CA 1
ATOM 596 C C . GLN A 1 80 ? 26.191 1.279 -11.691 1.00 66.44 80 GLN A C 1
ATOM 598 O O . GLN A 1 80 ? 26.643 2.012 -12.563 1.00 66.44 80 GLN A O 1
ATOM 603 N N . TRP A 1 81 ? 25.712 0.062 -11.964 1.00 65.62 81 TRP A N 1
ATOM 604 C CA . TRP A 1 81 ? 25.674 -0.512 -13.313 1.00 65.62 81 TRP A CA 1
ATOM 605 C C . TRP A 1 81 ? 24.472 -0.033 -14.140 1.00 65.62 81 TRP A C 1
ATOM 607 O O . TRP A 1 81 ? 24.439 -0.251 -15.349 1.00 65.62 81 TRP A O 1
ATOM 617 N N . PHE A 1 82 ? 23.491 0.621 -13.511 1.00 61.34 82 PHE A N 1
ATOM 618 C CA . PHE A 1 82 ? 22.381 1.239 -14.225 1.00 61.34 82 PHE A CA 1
ATOM 619 C C . PHE A 1 82 ? 22.846 2.581 -14.818 1.00 61.34 82 PHE A C 1
ATOM 621 O O . PHE A 1 82 ? 23.467 3.367 -14.094 1.00 61.34 82 PHE A O 1
ATOM 628 N N . PRO A 1 83 ? 22.554 2.885 -16.100 1.00 63.44 83 PRO A N 1
ATOM 629 C CA . PRO A 1 83 ? 22.839 4.203 -16.662 1.00 63.44 83 PRO A CA 1
ATOM 630 C C . PRO A 1 83 ? 22.193 5.274 -15.782 1.00 63.44 83 PRO A C 1
ATOM 632 O O . PRO A 1 83 ? 21.103 5.046 -15.252 1.00 63.44 83 PRO A O 1
ATOM 635 N N . ILE A 1 84 ? 22.890 6.406 -15.592 1.00 63.62 84 ILE A N 1
ATOM 636 C CA . ILE A 1 84 ? 22.501 7.477 -14.658 1.00 63.62 84 ILE A CA 1
ATOM 637 C C . ILE A 1 84 ? 21.002 7.743 -14.829 1.00 63.62 84 ILE A C 1
ATOM 639 O O . ILE A 1 84 ? 20.607 8.280 -15.865 1.00 63.62 84 ILE A O 1
ATOM 643 N N . PRO A 1 85 ? 20.156 7.364 -13.850 1.00 64.81 85 PRO A N 1
ATOM 644 C CA . PRO A 1 85 ? 18.729 7.359 -14.097 1.00 64.81 85 PRO A CA 1
ATOM 645 C C . PRO A 1 85 ? 18.268 8.784 -14.362 1.00 64.81 85 PRO A C 1
ATOM 647 O O . PRO A 1 85 ? 18.724 9.720 -13.686 1.00 64.81 85 PRO A O 1
ATOM 650 N N . ALA A 1 86 ? 17.354 8.931 -15.326 1.00 77.50 86 ALA A N 1
ATOM 651 C CA . ALA A 1 86 ? 16.710 10.203 -15.617 1.00 77.50 86 ALA A CA 1
ATOM 652 C C . ALA A 1 86 ? 16.270 10.866 -14.309 1.00 77.50 86 ALA A C 1
ATOM 654 O O . ALA A 1 86 ? 15.779 10.199 -13.392 1.00 77.50 86 ALA A O 1
ATOM 655 N N . TRP A 1 87 ? 16.421 12.187 -14.221 1.00 83.62 87 TRP A N 1
ATOM 656 C CA . TRP A 1 87 ? 16.035 12.946 -13.029 1.00 83.62 87 TRP A CA 1
ATOM 657 C C . TRP A 1 87 ? 14.612 12.600 -12.558 1.00 83.62 87 TRP A C 1
ATOM 659 O O . TRP A 1 87 ? 14.369 12.395 -11.371 1.00 83.62 87 TRP A O 1
ATOM 669 N N . THR A 1 88 ? 13.695 12.420 -13.508 1.00 85.56 88 THR A N 1
ATOM 670 C CA . THR A 1 88 ? 12.303 12.016 -13.276 1.00 85.56 88 THR A CA 1
ATOM 671 C C . THR A 1 88 ? 12.165 10.641 -12.614 1.00 85.56 88 THR A C 1
ATOM 673 O O . THR A 1 88 ? 11.337 10.489 -11.719 1.00 85.56 88 THR A O 1
ATOM 676 N N . CYS A 1 89 ? 12.996 9.660 -12.982 1.00 87.38 89 CYS A N 1
ATOM 677 C CA . CYS A 1 89 ? 13.036 8.345 -12.336 1.00 87.38 89 CYS A CA 1
ATOM 678 C C . CYS A 1 89 ? 13.455 8.464 -10.867 1.00 87.38 89 CYS A C 1
ATOM 680 O O . CYS A 1 89 ? 12.801 7.904 -9.987 1.00 87.38 89 CYS A O 1
ATOM 682 N N . LYS A 1 90 ? 14.521 9.227 -10.587 1.00 87.06 90 LYS A N 1
ATOM 683 C CA . LYS A 1 90 ? 15.006 9.441 -9.213 1.00 87.06 90 LYS A CA 1
ATOM 684 C C . LYS A 1 90 ? 13.931 10.091 -8.347 1.00 87.06 90 LYS A C 1
ATOM 686 O O . LYS A 1 90 ? 13.681 9.628 -7.240 1.00 87.06 90 LYS A O 1
ATOM 691 N N . VAL A 1 91 ? 13.258 11.119 -8.868 1.00 90.88 91 VAL A N 1
ATOM 692 C CA . VAL A 1 91 ? 12.160 11.794 -8.161 1.00 90.88 91 VAL A CA 1
ATOM 693 C C . VAL A 1 91 ? 11.004 10.828 -7.882 1.00 90.88 91 VAL A C 1
ATOM 695 O O . VAL A 1 91 ? 10.545 10.767 -6.746 1.00 90.88 91 VAL A O 1
ATOM 698 N N . ALA A 1 92 ? 10.580 10.018 -8.859 1.00 92.44 92 ALA A N 1
ATOM 699 C CA . ALA A 1 92 ? 9.520 9.025 -8.656 1.00 92.44 92 ALA A CA 1
ATOM 700 C C . ALA A 1 92 ? 9.884 7.997 -7.566 1.00 92.44 92 ALA A C 1
ATOM 702 O O . ALA A 1 92 ? 9.078 7.715 -6.681 1.00 92.44 92 ALA A O 1
ATOM 703 N N . MET A 1 93 ? 11.121 7.492 -7.575 1.00 92.06 93 MET A N 1
ATOM 704 C CA . MET A 1 93 ? 11.624 6.571 -6.549 1.00 92.06 93 MET A CA 1
ATOM 705 C C . MET A 1 93 ? 11.709 7.225 -5.158 1.00 92.06 93 MET A C 1
ATOM 707 O O . MET A 1 93 ? 11.366 6.599 -4.156 1.00 92.06 93 MET A O 1
ATOM 711 N N . LEU A 1 94 ? 12.093 8.502 -5.072 1.00 92.81 94 LEU A N 1
ATOM 712 C CA . LEU A 1 94 ? 12.072 9.254 -3.813 1.00 92.81 94 LEU A CA 1
ATOM 713 C C . LEU A 1 94 ? 10.642 9.474 -3.293 1.00 92.81 94 LEU A C 1
ATOM 715 O O . LEU A 1 94 ? 10.415 9.372 -2.088 1.00 92.81 94 LEU A O 1
ATOM 719 N N . CYS A 1 95 ? 9.662 9.707 -4.173 1.00 94.94 95 CYS A N 1
ATOM 720 C CA . CYS A 1 95 ? 8.247 9.754 -3.789 1.00 94.94 95 CYS A CA 1
ATOM 721 C C . CYS A 1 95 ? 7.766 8.410 -3.221 1.00 94.94 95 CYS A C 1
ATOM 723 O O . CYS A 1 95 ? 7.056 8.397 -2.215 1.00 94.94 95 CYS A O 1
ATOM 725 N N . ALA A 1 96 ? 8.195 7.284 -3.804 1.00 95.00 96 ALA A N 1
ATOM 726 C CA . ALA A 1 96 ? 7.911 5.956 -3.257 1.00 95.00 96 ALA A CA 1
ATOM 727 C C . ALA A 1 96 ? 8.471 5.796 -1.831 1.00 95.00 96 ALA A C 1
ATOM 729 O O . ALA A 1 96 ? 7.749 5.411 -0.909 1.00 95.00 96 ALA A O 1
ATOM 730 N N . LEU A 1 97 ? 9.736 6.177 -1.619 1.00 94.06 97 LEU A N 1
ATOM 731 C CA . LEU A 1 97 ? 10.366 6.163 -0.294 1.00 94.06 97 LEU A CA 1
ATOM 732 C C . LEU A 1 97 ? 9.616 7.032 0.719 1.00 94.06 97 LEU A C 1
ATOM 734 O O . LEU A 1 97 ? 9.370 6.588 1.842 1.00 94.06 97 LEU A O 1
ATOM 738 N N . LEU A 1 98 ? 9.217 8.240 0.318 1.00 96.44 98 LEU A N 1
ATOM 739 C CA . LEU A 1 98 ? 8.450 9.151 1.162 1.00 96.44 98 LEU A CA 1
ATOM 740 C C . LEU A 1 98 ? 7.114 8.524 1.583 1.00 96.44 98 LEU A C 1
ATOM 742 O O . LEU A 1 98 ? 6.778 8.527 2.767 1.00 96.44 98 LEU A O 1
ATOM 746 N N . HIS A 1 99 ? 6.376 7.936 0.639 1.00 95.69 99 HIS A N 1
ATOM 747 C CA . HIS A 1 99 ? 5.114 7.258 0.929 1.00 95.69 99 HIS A CA 1
ATOM 748 C C . HIS A 1 99 ? 5.295 6.036 1.837 1.00 95.69 99 HIS A C 1
ATOM 750 O O . HIS A 1 99 ? 4.518 5.873 2.776 1.00 95.69 99 HIS A O 1
ATOM 756 N N . CYS A 1 100 ? 6.335 5.221 1.632 1.00 96.00 100 CYS A N 1
ATOM 757 C CA . CYS A 1 100 ? 6.660 4.115 2.539 1.00 96.00 100 CYS A CA 1
ATOM 758 C C . CYS A 1 100 ? 6.962 4.598 3.958 1.00 96.00 100 CYS A C 1
ATOM 760 O O . CYS A 1 100 ? 6.474 4.009 4.922 1.00 96.00 100 CYS A O 1
ATOM 762 N N . LEU A 1 101 ? 7.758 5.661 4.101 1.00 96.12 101 LEU A N 1
ATOM 763 C CA . LEU A 1 101 ? 8.154 6.176 5.408 1.00 96.12 101 LEU A CA 1
ATOM 764 C C . LEU A 1 101 ? 6.957 6.755 6.167 1.00 96.12 101 LEU A C 1
ATOM 766 O O . LEU A 1 101 ? 6.744 6.414 7.331 1.00 96.12 101 LEU A O 1
ATOM 770 N N . ILE A 1 102 ? 6.150 7.584 5.500 1.00 96.88 102 ILE A N 1
ATOM 771 C CA . ILE A 1 102 ? 4.946 8.173 6.096 1.00 96.88 102 ILE A CA 1
ATOM 772 C C . ILE A 1 102 ? 3.919 7.077 6.403 1.00 96.88 102 ILE A C 1
ATOM 774 O O . ILE A 1 102 ? 3.409 7.025 7.519 1.00 96.88 102 ILE A O 1
ATOM 778 N N . GLY A 1 103 ? 3.654 6.166 5.461 1.00 95.00 103 GLY A N 1
ATOM 779 C CA . GLY A 1 103 ? 2.713 5.059 5.647 1.00 95.00 103 GLY A CA 1
ATOM 780 C C . GLY A 1 103 ? 3.095 4.169 6.828 1.00 95.00 103 GLY A C 1
ATOM 781 O O . GLY A 1 103 ? 2.259 3.891 7.688 1.00 95.00 103 GLY A O 1
ATOM 782 N N . ARG A 1 104 ? 4.380 3.815 6.94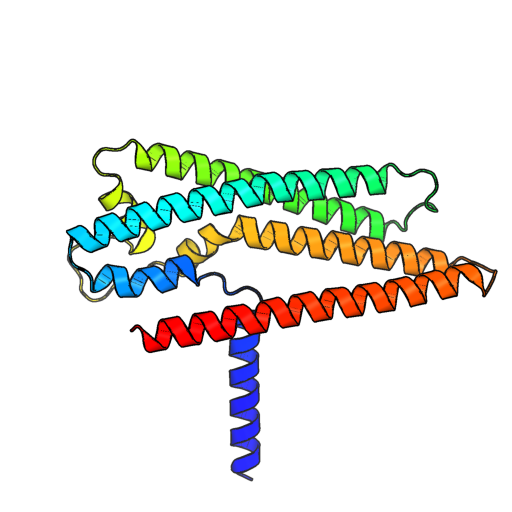5 1.00 96.56 104 ARG A N 1
ATOM 783 C CA . ARG A 1 104 ? 4.914 3.083 8.100 1.00 96.56 104 ARG A CA 1
ATOM 784 C C . ARG A 1 104 ? 4.786 3.873 9.402 1.00 96.56 104 ARG A C 1
ATOM 786 O O . ARG A 1 104 ? 4.434 3.291 10.425 1.00 96.56 104 ARG A O 1
ATOM 793 N N . GLY A 1 105 ? 5.065 5.176 9.375 1.00 96.81 105 GLY A N 1
ATOM 794 C CA . GLY A 1 105 ? 4.913 6.057 10.532 1.00 96.81 105 GLY A CA 1
ATOM 795 C C . GLY A 1 105 ? 3.474 6.085 11.048 1.00 96.81 105 GLY A C 1
ATOM 796 O O . GLY A 1 105 ? 3.246 5.877 12.239 1.00 96.81 105 GLY A O 1
ATOM 797 N N . ILE A 1 106 ? 2.500 6.248 10.148 1.00 96.25 106 ILE A N 1
ATOM 798 C CA . ILE A 1 106 ? 1.072 6.226 10.490 1.00 96.25 106 ILE A CA 1
ATOM 799 C C . ILE A 1 106 ? 0.666 4.838 11.000 1.00 96.25 106 ILE A C 1
ATOM 801 O O . ILE A 1 106 ? -0.013 4.753 12.021 1.00 96.25 106 ILE A O 1
ATOM 805 N N . ALA A 1 107 ? 1.120 3.751 10.364 1.00 95.88 107 ALA A N 1
ATOM 806 C CA . ALA A 1 107 ? 0.817 2.395 10.826 1.00 95.88 107 ALA A CA 1
ATOM 807 C C . ALA A 1 107 ? 1.338 2.130 12.247 1.00 95.88 107 ALA A C 1
ATOM 809 O O . ALA A 1 107 ? 0.622 1.584 13.085 1.00 95.88 107 ALA A O 1
ATOM 810 N N . CYS A 1 108 ? 2.559 2.582 12.544 1.00 97.00 108 CYS A N 1
ATOM 811 C CA . CYS A 1 108 ? 3.146 2.503 13.879 1.00 97.00 108 CYS A CA 1
ATOM 812 C C . CYS A 1 108 ? 2.325 3.304 14.903 1.00 97.00 108 CYS A C 1
ATOM 814 O O . CYS A 1 108 ? 1.978 2.789 15.965 1.00 97.00 108 CYS A O 1
ATOM 816 N N . GLN A 1 109 ? 1.939 4.540 14.567 1.00 96.25 109 GLN A N 1
ATOM 817 C CA . GLN A 1 109 ? 1.090 5.366 15.431 1.00 96.25 109 GLN A CA 1
ATOM 818 C C . GLN A 1 109 ? -0.275 4.715 15.699 1.00 96.25 109 GLN A C 1
ATOM 820 O O . GLN A 1 109 ? -0.725 4.696 16.846 1.00 96.25 109 GLN A O 1
ATOM 825 N N . GLN A 1 110 ? -0.913 4.144 14.673 1.00 94.50 110 GLN A N 1
ATOM 826 C CA . GLN A 1 110 ? -2.190 3.438 14.801 1.00 94.50 110 GLN A CA 1
ATOM 827 C C . GLN A 1 110 ? -2.060 2.164 15.645 1.00 94.50 110 GLN A C 1
ATOM 829 O O . GLN A 1 110 ? -2.906 1.919 16.503 1.00 94.50 110 GLN A O 1
ATOM 834 N N . SER A 1 111 ? -0.980 1.396 15.475 1.00 95.38 111 SER A N 1
ATOM 835 C CA . SER A 1 111 ? -0.700 0.198 16.279 1.00 95.38 111 SER A CA 1
ATOM 836 C C . SER A 1 111 ? -0.493 0.551 17.757 1.00 95.38 111 SER A C 1
ATOM 838 O O . SER A 1 111 ? -1.118 -0.052 18.629 1.00 95.38 111 SER A O 1
ATOM 840 N N . ILE A 1 112 ? 0.283 1.601 18.057 1.00 94.88 112 ILE A N 1
ATOM 841 C CA . ILE A 1 112 ? 0.463 2.091 19.433 1.00 94.88 112 ILE A CA 1
ATOM 842 C C . ILE A 1 112 ? -0.874 2.551 20.028 1.00 94.88 112 ILE A C 1
ATOM 844 O O . ILE A 1 112 ? -1.161 2.262 21.191 1.00 94.88 112 ILE A O 1
ATOM 848 N N . ALA A 1 113 ? -1.697 3.263 19.253 1.00 92.38 113 ALA A N 1
ATOM 849 C CA . ALA A 1 113 ? -3.010 3.714 19.704 1.00 92.38 113 ALA A CA 1
ATOM 850 C C . ALA A 1 113 ? -3.937 2.531 20.031 1.00 92.38 113 ALA A C 1
ATOM 852 O O . ALA A 1 113 ? -4.528 2.511 21.110 1.00 92.38 113 ALA A O 1
ATOM 853 N N . LEU A 1 114 ? -4.008 1.517 19.162 1.00 91.88 114 LEU A N 1
ATOM 854 C CA . LEU A 1 114 ? -4.780 0.294 19.410 1.00 91.88 114 LEU A CA 1
ATOM 855 C C . LEU A 1 114 ? -4.281 -0.462 20.645 1.00 91.88 114 LEU A C 1
ATOM 857 O O . LEU A 1 114 ? -5.089 -0.890 21.472 1.00 91.88 114 LEU A O 1
ATOM 861 N N . ASN A 1 115 ? -2.963 -0.568 20.822 1.00 93.38 115 ASN A N 1
ATOM 862 C CA . ASN A 1 115 ? -2.384 -1.230 21.986 1.00 93.38 115 ASN A CA 1
ATOM 863 C C . ASN A 1 115 ? -2.763 -0.509 23.294 1.00 93.38 115 ASN A C 1
ATOM 865 O O . ASN A 1 115 ? -3.198 -1.137 24.256 1.00 93.38 115 ASN A O 1
ATOM 869 N N . ARG A 1 116 ? -2.706 0.832 23.310 1.00 92.31 116 ARG A N 1
ATOM 870 C CA . ARG A 1 116 ? -3.152 1.639 24.463 1.00 92.31 116 ARG A CA 1
ATOM 871 C C . ARG A 1 116 ? -4.625 1.417 24.789 1.00 92.31 116 ARG A C 1
ATOM 873 O O . ARG A 1 116 ? -4.979 1.319 25.960 1.00 92.31 116 ARG A O 1
ATOM 880 N N . VAL A 1 117 ? -5.477 1.341 23.768 1.00 90.69 117 VAL A N 1
ATOM 881 C CA . VAL A 1 117 ? -6.913 1.125 23.965 1.00 90.69 117 VAL A CA 1
ATOM 882 C C . VAL A 1 117 ? -7.194 -0.279 24.492 1.00 90.69 117 VAL A C 1
ATOM 884 O O . VAL A 1 117 ? -8.036 -0.422 25.369 1.00 90.69 117 VAL A O 1
ATOM 887 N N . THR A 1 118 ? -6.457 -1.292 24.036 1.00 89.88 118 THR A N 1
ATOM 888 C CA . THR A 1 118 ? -6.642 -2.695 24.450 1.00 89.88 118 THR A CA 1
ATOM 889 C C . THR A 1 118 ? -6.369 -2.915 25.942 1.00 89.88 118 THR A C 1
ATOM 891 O O . THR A 1 118 ? -7.029 -3.735 26.572 1.00 89.88 118 THR A O 1
ATOM 894 N N . ILE A 1 119 ? -5.451 -2.142 26.530 1.00 90.38 119 ILE A N 1
ATOM 895 C CA . ILE A 1 119 ? -5.124 -2.196 27.966 1.00 90.38 119 ILE A CA 1
ATOM 896 C C . ILE A 1 119 ? -6.232 -1.559 28.829 1.00 90.38 119 ILE A C 1
ATOM 898 O O . ILE A 1 119 ? -6.348 -1.846 30.020 1.00 90.38 119 ILE A O 1
ATOM 902 N N . HIS A 1 120 ? -7.063 -0.685 28.256 1.00 89.25 120 HIS A N 1
ATOM 903 C CA . HIS A 1 120 ? -8.071 0.046 29.014 1.00 89.25 120 HIS A CA 1
ATOM 904 C C . HIS A 1 120 ? -9.252 -0.868 29.413 1.00 89.25 120 HIS A C 1
ATOM 906 O O . HIS A 1 120 ? -9.788 -1.573 28.559 1.00 89.25 120 HIS A O 1
ATOM 912 N N . PRO A 1 121 ? -9.763 -0.809 30.661 1.00 85.81 121 PRO A N 1
ATOM 913 C CA . PRO A 1 121 ? -10.879 -1.655 31.111 1.00 85.81 121 PRO A CA 1
ATOM 914 C C . PRO A 1 121 ? -12.199 -1.395 30.364 1.00 85.81 121 PRO A C 1
ATOM 916 O O . PRO A 1 121 ? -13.102 -2.220 30.394 1.00 85.81 121 PRO A O 1
ATOM 919 N N . LYS A 1 122 ? -12.304 -0.253 29.674 1.00 87.94 122 LYS A N 1
ATOM 920 C CA . LYS A 1 122 ? -13.421 0.110 28.780 1.00 87.94 122 LYS A CA 1
ATOM 921 C C . LYS A 1 122 ? -13.015 0.134 27.299 1.00 87.94 122 LYS A C 1
ATOM 923 O O . LYS A 1 122 ? -13.464 1.000 26.553 1.00 87.94 122 LYS A O 1
ATOM 928 N N . SER A 1 123 ? -12.099 -0.741 26.889 1.00 85.81 123 SER A N 1
ATOM 929 C CA . SER A 1 123 ? -11.565 -0.809 25.519 1.00 85.81 123 SER A CA 1
ATOM 930 C C . SER A 1 123 ? -12.671 -0.913 24.463 1.00 85.81 123 SER A C 1
ATOM 932 O O . SER A 1 123 ? -12.693 -0.133 23.510 1.00 85.81 123 SER A O 1
ATOM 934 N N . ASN A 1 124 ? -13.641 -1.802 24.687 1.00 84.06 124 ASN A N 1
ATOM 935 C CA . ASN A 1 124 ? -14.775 -2.028 23.790 1.00 84.06 124 ASN A CA 1
ATOM 936 C C . ASN A 1 124 ? -15.628 -0.764 23.595 1.00 84.06 124 ASN A C 1
ATOM 938 O O . ASN A 1 124 ? -15.960 -0.421 22.461 1.00 84.06 124 ASN A O 1
ATOM 942 N N . ASP A 1 125 ? -15.928 -0.027 24.669 1.00 84.88 125 ASP A N 1
ATOM 943 C CA . ASP A 1 125 ? -16.718 1.210 24.595 1.00 84.88 125 ASP A CA 1
ATOM 944 C C . ASP A 1 125 ? -15.999 2.301 23.798 1.00 84.88 125 ASP A C 1
ATOM 946 O O . ASP A 1 125 ? -16.617 2.994 22.990 1.00 84.88 125 ASP A O 1
ATOM 950 N N . ILE A 1 126 ? -14.687 2.446 24.003 1.00 85.88 126 ILE A N 1
ATOM 951 C CA . ILE A 1 126 ? -13.870 3.443 23.301 1.00 85.88 126 ILE A CA 1
ATOM 952 C C . ILE A 1 126 ? -13.838 3.130 21.805 1.00 85.88 126 ILE A C 1
ATOM 954 O O . ILE A 1 126 ? -14.076 4.012 20.983 1.00 85.88 126 ILE A O 1
ATOM 958 N N . ILE A 1 127 ? -13.588 1.874 21.433 1.00 84.62 127 ILE A N 1
ATOM 959 C CA . ILE A 1 127 ? -13.500 1.474 20.021 1.00 84.62 127 ILE A CA 1
ATOM 960 C C . ILE A 1 127 ? -14.860 1.574 19.357 1.00 84.62 127 ILE A C 1
ATOM 962 O O . ILE A 1 127 ? -14.957 2.079 18.241 1.00 84.62 127 ILE A O 1
ATOM 966 N N . ARG A 1 128 ? -15.923 1.177 20.057 1.00 81.81 128 ARG A N 1
ATOM 967 C CA . ARG A 1 128 ? -17.290 1.379 19.591 1.00 81.81 128 ARG A CA 1
ATOM 968 C C . ARG A 1 128 ? -17.561 2.856 19.310 1.00 81.81 128 ARG A C 1
ATOM 970 O O . ARG A 1 128 ? -18.105 3.165 18.258 1.00 81.81 128 ARG A O 1
ATOM 977 N N . GLN A 1 129 ? -17.165 3.763 20.203 1.00 82.44 129 GLN A N 1
ATOM 978 C CA . GLN A 1 129 ? -17.325 5.206 19.987 1.00 82.44 129 GLN A CA 1
ATOM 979 C C . GLN A 1 129 ? -16.485 5.729 18.817 1.00 82.44 129 GLN A C 1
ATOM 981 O O . GLN A 1 129 ? -16.925 6.628 18.107 1.00 82.44 129 GLN A O 1
ATOM 986 N N . VAL A 1 130 ? -15.294 5.173 18.589 1.00 82.06 130 VAL A N 1
ATOM 987 C CA . VAL A 1 130 ? -14.454 5.534 17.438 1.00 82.06 130 VAL A CA 1
ATOM 988 C C . VAL A 1 130 ? -15.061 5.024 16.127 1.00 82.06 130 VAL A C 1
ATOM 990 O O . VAL A 1 130 ? -15.057 5.752 15.142 1.00 82.06 130 VAL A O 1
ATOM 993 N N . LEU A 1 131 ? -15.601 3.801 16.102 1.00 77.25 131 LEU A N 1
ATOM 994 C CA . LEU A 1 131 ? -16.134 3.164 14.891 1.00 77.25 131 LEU A CA 1
ATOM 995 C C . LEU A 1 131 ? -17.563 3.585 14.538 1.00 77.25 131 LEU A C 1
ATOM 997 O O . LEU A 1 131 ? -17.887 3.660 13.359 1.00 77.25 131 LEU A O 1
ATOM 1001 N N . LEU A 1 132 ? -18.417 3.827 15.535 1.00 73.19 132 LEU A N 1
ATOM 1002 C CA . LEU A 1 132 ? -19.829 4.191 15.356 1.00 73.19 132 LEU A CA 1
ATOM 1003 C C . LEU A 1 132 ? -20.111 5.671 15.645 1.00 73.19 132 LEU A C 1
ATOM 1005 O O . LEU A 1 132 ? -21.235 6.127 15.452 1.00 73.19 132 LEU A O 1
ATOM 1009 N N . GLY A 1 133 ? -19.120 6.422 16.124 1.00 66.81 133 GLY A N 1
ATOM 1010 C CA . GLY A 1 133 ? -19.309 7.799 16.566 1.00 66.81 133 GLY A CA 1
ATOM 1011 C C . GLY A 1 133 ? -19.914 7.878 17.967 1.00 66.81 133 GLY A C 1
ATOM 1012 O O . GLY A 1 133 ? -20.128 6.873 18.651 1.00 66.81 133 GLY A O 1
ATOM 1013 N N . ARG A 1 134 ? -20.159 9.104 18.442 1.00 55.56 134 ARG A N 1
ATOM 1014 C CA . ARG A 1 134 ? -20.679 9.356 19.795 1.00 55.56 134 ARG A CA 1
ATOM 1015 C C . ARG A 1 134 ? -22.036 8.671 19.997 1.00 55.56 134 ARG A C 1
ATOM 1017 O O . ARG A 1 134 ? -23.056 9.117 19.484 1.00 55.56 134 ARG A O 1
ATOM 1024 N N . SER A 1 135 ? -22.051 7.636 20.833 1.00 47.66 135 SER A N 1
ATOM 1025 C CA . SER A 1 135 ? -23.274 7.088 21.414 1.00 47.66 135 SER A CA 1
ATOM 1026 C C . SER A 1 135 ? -23.777 8.019 22.518 1.00 47.66 135 SER A C 1
ATOM 1028 O O . SER A 1 135 ? -23.141 8.147 23.564 1.00 47.66 135 SER A O 1
ATOM 1030 N N . SER A 1 136 ? -24.891 8.709 22.279 1.00 43.03 136 SER A N 1
ATOM 1031 C CA . SER A 1 136 ? -26.062 8.740 23.175 1.00 43.03 136 SER A CA 1
ATOM 1032 C C . SER A 1 136 ? -26.985 9.916 22.830 1.00 43.03 136 SER A C 1
ATOM 1034 O O . SER A 1 136 ? -26.533 11.041 22.640 1.00 43.03 136 SER A O 1
ATOM 1036 N N . SER A 1 137 ? -28.293 9.637 22.809 1.00 40.16 137 SER A N 1
ATOM 1037 C CA . SER A 1 137 ? -29.443 10.564 22.871 1.00 40.16 137 SER A CA 1
ATOM 1038 C C . SER A 1 137 ? -30.098 11.130 21.599 1.00 40.16 137 SER A C 1
ATOM 1040 O O . SER A 1 137 ? -31.198 11.656 21.735 1.00 40.16 137 SER A O 1
ATOM 1042 N N . SER A 1 138 ? -29.565 10.964 20.380 1.00 40.34 138 SER A N 1
ATOM 1043 C CA . SER A 1 138 ? -30.292 11.395 19.164 1.00 40.34 138 SER A CA 1
ATOM 1044 C C . SER A 1 138 ? -30.339 10.306 18.081 1.00 40.34 138 SER A C 1
ATOM 1046 O O . SER A 1 138 ? -29.275 9.863 17.647 1.00 40.34 138 SER A O 1
ATOM 1048 N N . PRO A 1 139 ? -31.528 9.890 17.593 1.00 45.28 139 PRO A N 1
ATOM 1049 C CA . PRO A 1 139 ? -31.667 8.900 16.519 1.00 45.28 139 PRO A CA 1
ATOM 1050 C C . PRO A 1 139 ? -31.208 9.394 15.133 1.00 45.28 139 PRO A C 1
ATOM 1052 O O . PRO A 1 139 ? -31.359 8.662 14.160 1.00 45.28 139 PRO A O 1
ATOM 1055 N N . SER A 1 140 ? -30.704 10.628 15.004 1.00 41.19 140 SER A N 1
ATOM 1056 C CA . SER A 1 140 ? -30.507 11.288 13.703 1.00 41.19 140 SER A CA 1
ATOM 1057 C C . SER A 1 140 ? -29.062 11.633 13.322 1.00 41.19 140 SER A C 1
ATOM 1059 O O . SER A 1 140 ? -28.866 12.307 12.315 1.00 41.19 140 SER A O 1
ATOM 1061 N N . ALA A 1 141 ? -28.042 11.185 14.061 1.00 43.97 141 ALA A N 1
ATOM 1062 C CA . ALA A 1 141 ? -26.644 11.520 13.750 1.00 43.97 141 ALA A CA 1
ATOM 1063 C C . ALA A 1 141 ? -25.737 10.283 13.665 1.00 43.97 141 ALA A C 1
ATOM 1065 O O . ALA A 1 141 ? -24.744 10.161 14.377 1.00 43.97 141 ALA A O 1
ATOM 1066 N N . THR A 1 142 ? -26.075 9.369 12.759 1.00 47.97 142 THR A N 1
ATOM 1067 C CA . THR A 1 142 ? -25.259 8.217 12.334 1.00 47.97 142 THR A CA 1
ATOM 1068 C C . THR A 1 142 ? -24.150 8.621 11.354 1.00 47.97 142 THR A C 1
ATOM 1070 O O . THR A 1 142 ? -23.835 7.874 10.435 1.00 47.97 142 THR A O 1
ATOM 1073 N N . ASP A 1 143 ? -23.567 9.811 11.499 1.00 53.88 143 ASP A N 1
ATOM 1074 C CA . ASP A 1 143 ? -22.519 10.284 10.590 1.00 53.88 143 ASP A CA 1
ATOM 1075 C C . ASP A 1 143 ? -21.156 10.148 11.271 1.00 53.88 143 ASP A C 1
ATOM 1077 O O . ASP A 1 143 ? -20.495 11.119 11.650 1.00 53.88 143 ASP A O 1
ATOM 1081 N N . VAL A 1 144 ? -20.739 8.896 11.490 1.00 56.09 144 VAL A N 1
ATOM 1082 C CA . VAL A 1 144 ? -19.308 8.618 11.637 1.00 56.09 144 VAL A CA 1
ATOM 1083 C C . VAL A 1 144 ? -18.692 9.003 10.311 1.00 56.09 144 VAL A C 1
ATOM 1085 O O . VAL A 1 144 ? -18.835 8.297 9.313 1.00 56.09 144 VAL A O 1
ATOM 1088 N N . GLY A 1 145 ? -18.083 10.187 10.300 1.00 62.53 145 GLY A N 1
ATOM 1089 C CA . GLY A 1 145 ? -17.619 10.796 9.072 1.00 62.53 145 GLY A CA 1
ATOM 1090 C C . GLY A 1 145 ? -16.754 9.810 8.301 1.00 62.53 145 GLY A C 1
ATOM 1091 O O . GLY A 1 145 ? -15.852 9.188 8.864 1.00 62.53 145 GLY A O 1
ATOM 1092 N N . PHE A 1 146 ? -17.015 9.706 7.001 1.00 66.56 146 PHE A N 1
ATOM 1093 C CA . PHE A 1 146 ? -16.200 9.019 5.994 1.00 66.56 146 PHE A CA 1
ATOM 1094 C C . PHE A 1 146 ? -14.680 9.095 6.267 1.00 66.56 146 PHE A C 1
ATOM 1096 O O . PHE A 1 146 ? -13.935 8.144 6.022 1.00 66.56 146 PHE A O 1
ATOM 1103 N N . TRP A 1 147 ? -14.230 10.206 6.852 1.00 71.62 147 TRP A N 1
ATOM 1104 C CA . TRP A 1 147 ? -12.874 10.461 7.327 1.00 71.62 147 TRP A CA 1
ATOM 1105 C C . TRP A 1 147 ? -12.318 9.457 8.339 1.00 71.62 147 TRP A C 1
ATOM 1107 O O . TRP A 1 147 ? -11.148 9.100 8.221 1.00 71.62 147 TRP A O 1
ATOM 1117 N N . VAL A 1 148 ? -13.101 8.978 9.309 1.00 79.62 148 VAL A N 1
ATOM 1118 C CA . VAL A 1 148 ? -12.618 8.009 10.309 1.00 79.62 148 VAL A CA 1
ATOM 1119 C C . VAL A 1 148 ? -12.316 6.678 9.634 1.00 79.62 148 VAL A C 1
ATOM 1121 O O . VAL A 1 148 ? -11.220 6.142 9.785 1.00 79.62 148 VAL A O 1
ATOM 1124 N N . HIS A 1 149 ? -13.251 6.188 8.818 1.00 77.62 149 HIS A N 1
ATOM 1125 C CA . HIS A 1 149 ? -13.071 4.958 8.048 1.00 77.62 149 HIS A CA 1
ATOM 1126 C C . HIS A 1 149 ? -11.881 5.064 7.089 1.00 77.62 149 HIS A C 1
ATOM 1128 O O . HIS A 1 149 ? -11.043 4.164 7.052 1.00 77.62 149 HIS A O 1
ATOM 1134 N N . THR A 1 150 ? -11.754 6.201 6.400 1.00 77.44 150 THR A N 1
ATOM 1135 C CA . THR A 1 150 ? -10.637 6.470 5.485 1.00 77.44 150 THR A CA 1
ATOM 1136 C C . THR A 1 150 ? -9.299 6.534 6.223 1.00 77.44 150 THR A C 1
ATOM 1138 O O . THR A 1 150 ? -8.298 6.022 5.727 1.00 77.44 150 THR A O 1
ATOM 1141 N N . SER A 1 151 ? -9.265 7.098 7.434 1.00 86.38 151 SER A N 1
ATOM 1142 C CA . SER A 1 151 ? -8.033 7.245 8.225 1.00 86.38 151 SER A CA 1
ATOM 1143 C C . SER A 1 151 ? -7.389 5.902 8.568 1.00 86.38 151 SER A C 1
ATOM 1145 O O . SER A 1 151 ? -6.165 5.778 8.519 1.00 86.38 151 SER A O 1
ATOM 1147 N N . TRP A 1 152 ? -8.197 4.871 8.828 1.00 85.56 152 TRP A N 1
ATOM 1148 C CA . TRP A 1 152 ? -7.723 3.501 9.059 1.00 85.56 152 TRP A CA 1
ATOM 1149 C C . TRP A 1 152 ? -7.110 2.833 7.823 1.00 85.56 152 TRP A C 1
ATOM 1151 O O . TRP A 1 152 ? -6.560 1.743 7.939 1.00 85.56 152 TRP A O 1
ATOM 1161 N N . GLN A 1 153 ? -7.231 3.433 6.640 1.00 87.81 153 GLN A N 1
ATOM 1162 C CA . GLN A 1 153 ? -6.727 2.879 5.380 1.00 87.81 153 GLN A CA 1
ATOM 1163 C C . GLN A 1 153 ? -5.603 3.709 4.760 1.00 87.81 153 GLN A C 1
ATOM 1165 O O . GLN A 1 153 ? -4.969 3.257 3.808 1.00 87.81 153 GLN A O 1
ATOM 1170 N N . ILE A 1 154 ? -5.296 4.885 5.318 1.00 90.94 154 ILE A N 1
ATOM 1171 C CA . ILE A 1 154 ? -4.200 5.738 4.840 1.00 90.94 154 ILE A CA 1
ATOM 1172 C C . ILE A 1 154 ? -2.872 4.965 4.723 1.00 90.94 154 ILE A C 1
ATOM 1174 O O . ILE A 1 154 ? -2.231 5.093 3.677 1.00 90.94 154 ILE A O 1
ATOM 1178 N N . PRO A 1 155 ? -2.447 4.137 5.704 1.00 92.75 155 PRO A N 1
ATOM 1179 C CA . PRO A 1 155 ? -1.198 3.384 5.573 1.00 92.75 155 PRO A CA 1
ATOM 1180 C C . PRO A 1 155 ? -1.186 2.437 4.368 1.00 92.75 155 PRO A C 1
ATOM 1182 O O . PRO A 1 155 ? -0.198 2.380 3.638 1.00 92.75 155 PRO A O 1
ATOM 1185 N N . THR A 1 156 ? -2.301 1.746 4.126 1.00 90.88 156 THR A N 1
ATOM 1186 C CA . THR A 1 156 ? -2.478 0.813 3.006 1.00 90.88 156 THR A CA 1
ATOM 1187 C C . THR A 1 156 ? -2.432 1.542 1.665 1.00 90.88 156 THR A C 1
ATOM 1189 O O . THR A 1 156 ? -1.747 1.101 0.743 1.00 90.88 156 THR A O 1
ATOM 1192 N N . ILE A 1 157 ? -3.100 2.696 1.563 1.00 90.31 157 ILE A N 1
ATOM 1193 C CA . ILE A 1 157 ? -3.108 3.527 0.349 1.00 90.31 157 ILE A CA 1
ATOM 1194 C C . ILE A 1 157 ? -1.703 4.064 0.053 1.00 90.31 157 ILE A C 1
ATOM 1196 O O . ILE A 1 157 ? -1.255 4.027 -1.091 1.00 90.31 157 ILE A O 1
ATOM 1200 N N . LEU A 1 158 ? -0.983 4.539 1.073 1.00 93.12 158 LEU A N 1
ATOM 1201 C CA . LEU A 1 158 ? 0.386 5.033 0.908 1.00 93.12 158 LEU A CA 1
ATOM 1202 C C . LEU A 1 158 ? 1.347 3.922 0.473 1.00 93.12 158 LEU A C 1
ATOM 1204 O O . LEU A 1 158 ? 2.164 4.147 -0.421 1.00 93.12 158 LEU A O 1
ATOM 1208 N N . LEU A 1 159 ? 1.219 2.719 1.038 1.00 93.19 159 LEU A N 1
ATOM 1209 C CA . LEU A 1 159 ? 1.989 1.556 0.598 1.00 93.19 159 LEU A CA 1
ATOM 1210 C C . LEU A 1 159 ? 1.677 1.195 -0.862 1.00 93.19 159 LEU A C 1
ATOM 1212 O O . LEU A 1 159 ? 2.600 1.025 -1.658 1.00 93.19 159 LEU A O 1
ATOM 1216 N N . GLY A 1 160 ? 0.395 1.138 -1.233 1.00 90.88 160 GLY A N 1
ATOM 1217 C CA . GLY A 1 160 ? -0.031 0.879 -2.610 1.00 90.88 160 GLY A CA 1
ATOM 1218 C C . GLY A 1 160 ? 0.525 1.912 -3.593 1.00 90.88 160 GLY A C 1
ATOM 1219 O O . GLY A 1 160 ? 1.137 1.550 -4.598 1.00 90.88 160 GLY A O 1
ATOM 1220 N N . ASN A 1 161 ? 0.409 3.201 -3.262 1.00 90.69 161 ASN A N 1
ATOM 1221 C CA . ASN A 1 161 ? 0.976 4.283 -4.064 1.00 90.69 161 ASN A CA 1
ATOM 1222 C C . ASN A 1 161 ? 2.496 4.171 -4.186 1.00 90.69 161 ASN A C 1
ATOM 1224 O O . ASN A 1 161 ? 3.031 4.414 -5.263 1.00 90.69 161 ASN A O 1
ATOM 1228 N N . SER A 1 162 ? 3.199 3.797 -3.115 1.00 94.50 162 SER A N 1
ATOM 1229 C CA . SER A 1 162 ? 4.646 3.588 -3.175 1.00 94.50 162 SER A CA 1
ATOM 1230 C C . SER A 1 162 ? 5.018 2.538 -4.220 1.00 94.50 162 SER A C 1
ATOM 1232 O O . SER A 1 162 ? 5.845 2.812 -5.088 1.00 94.50 162 SER A O 1
ATOM 1234 N N . ILE A 1 163 ? 4.342 1.386 -4.219 1.00 92.19 163 ILE A N 1
ATOM 1235 C CA . ILE A 1 163 ? 4.569 0.324 -5.209 1.00 92.19 163 ILE A CA 1
ATOM 1236 C C . ILE A 1 163 ? 4.343 0.853 -6.633 1.00 92.19 163 ILE A C 1
ATOM 1238 O O . ILE A 1 163 ? 5.174 0.616 -7.509 1.00 92.19 163 ILE A O 1
ATOM 1242 N N . VAL A 1 164 ? 3.278 1.630 -6.862 1.00 89.88 164 VAL A N 1
ATOM 1243 C CA . VAL A 1 164 ? 3.024 2.262 -8.169 1.00 89.88 164 VAL A CA 1
ATOM 1244 C C . VAL A 1 164 ? 4.170 3.194 -8.567 1.00 89.88 164 VAL A C 1
ATOM 1246 O O . VAL A 1 164 ? 4.650 3.112 -9.695 1.00 89.88 164 VAL A O 1
ATOM 1249 N N . PHE A 1 165 ? 4.660 4.041 -7.659 1.00 92.25 165 PHE A N 1
ATOM 1250 C CA . PHE A 1 165 ? 5.792 4.929 -7.941 1.00 92.25 165 PHE A CA 1
ATOM 1251 C C . PHE A 1 165 ? 7.090 4.167 -8.233 1.00 92.25 165 PHE A C 1
ATOM 1253 O O . PHE A 1 165 ? 7.838 4.588 -9.115 1.00 92.25 165 PHE A O 1
ATOM 1260 N N . VAL A 1 166 ? 7.344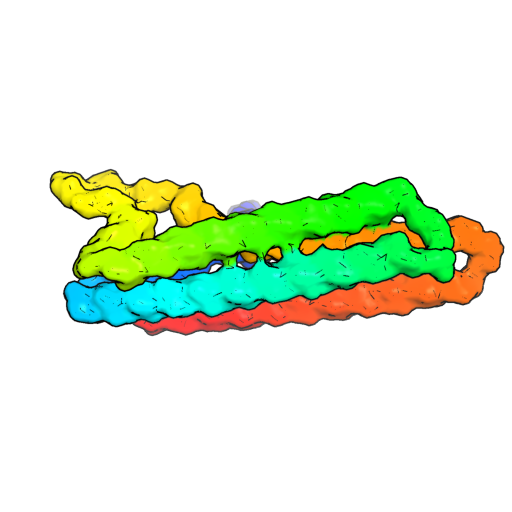 3.036 -7.563 1.00 91.62 166 VAL A N 1
ATOM 1261 C CA . VAL A 1 166 ? 8.481 2.156 -7.890 1.00 91.62 166 VAL A CA 1
ATOM 1262 C C . VAL A 1 166 ? 8.348 1.616 -9.309 1.00 91.62 166 VAL A C 1
ATOM 1264 O O . VAL A 1 166 ? 9.284 1.723 -10.099 1.00 91.62 166 VAL A O 1
ATOM 1267 N N . VAL A 1 167 ? 7.178 1.081 -9.655 1.00 90.69 167 VAL A N 1
ATOM 1268 C CA . VAL A 1 167 ? 6.907 0.512 -10.980 1.00 90.69 167 VAL A CA 1
ATOM 1269 C C . VAL A 1 167 ? 7.025 1.571 -12.079 1.00 90.69 167 VAL A C 1
ATOM 1271 O O . VAL A 1 167 ? 7.674 1.335 -13.097 1.00 90.69 167 VAL A O 1
ATOM 1274 N N . VAL A 1 168 ? 6.455 2.759 -11.865 1.00 90.12 168 VAL A N 1
ATOM 1275 C CA . VAL A 1 168 ? 6.559 3.892 -12.796 1.00 90.12 168 VAL A CA 1
ATOM 1276 C C . VAL A 1 168 ? 8.007 4.368 -12.919 1.00 90.12 168 VAL A C 1
ATOM 1278 O O . VAL A 1 168 ? 8.470 4.607 -14.031 1.00 90.12 168 VAL A O 1
ATOM 1281 N N . GLY A 1 169 ? 8.743 4.467 -11.808 1.00 89.25 169 GLY A N 1
ATOM 1282 C CA . GLY A 1 169 ? 10.16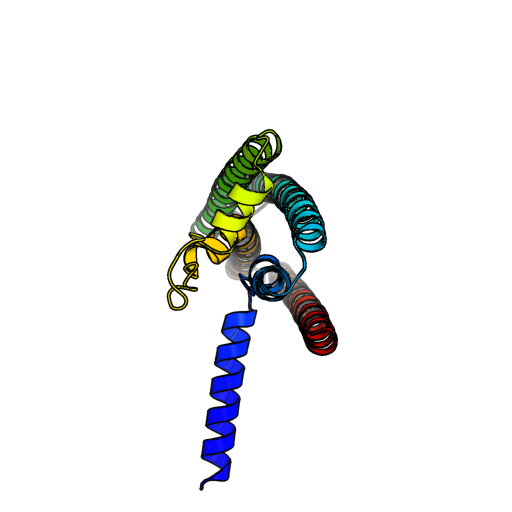3 4.823 -11.815 1.00 89.25 169 GLY A CA 1
ATOM 1283 C C . GLY A 1 169 ? 10.995 3.842 -12.642 1.00 89.25 169 GLY A C 1
ATOM 1284 O O . GLY A 1 169 ? 11.764 4.265 -13.501 1.00 89.25 169 GLY A O 1
ATOM 1285 N N . LEU A 1 170 ? 10.776 2.537 -12.455 1.00 88.88 170 LEU A N 1
ATOM 1286 C CA . LEU A 1 170 ? 11.424 1.488 -13.246 1.00 88.88 170 LEU A CA 1
ATOM 1287 C C . LEU A 1 170 ? 11.062 1.573 -14.731 1.00 88.88 170 LEU A C 1
ATOM 1289 O O . LEU A 1 170 ? 11.950 1.489 -15.575 1.00 88.88 170 LEU A O 1
ATOM 1293 N N . ALA A 1 171 ? 9.787 1.796 -15.058 1.00 88.44 171 ALA A N 1
ATOM 1294 C CA . ALA A 1 171 ? 9.361 1.970 -16.442 1.00 88.44 171 ALA A CA 1
ATOM 1295 C C . ALA A 1 171 ? 10.076 3.159 -17.097 1.00 88.44 171 ALA A C 1
ATOM 1297 O O . ALA A 1 171 ? 10.654 3.010 -18.172 1.00 88.44 171 ALA A O 1
ATOM 1298 N N . ILE A 1 172 ? 10.107 4.319 -16.429 1.00 87.94 172 ILE A N 1
ATOM 1299 C CA . ILE A 1 172 ? 10.828 5.501 -16.918 1.00 87.94 172 ILE A CA 1
ATOM 1300 C C . ILE A 1 172 ? 12.305 5.163 -17.144 1.00 87.94 172 ILE A C 1
ATOM 1302 O O . ILE A 1 172 ? 12.821 5.467 -18.214 1.00 87.94 172 ILE A O 1
ATOM 1306 N N . ALA A 1 173 ? 12.968 4.499 -16.192 1.00 85.44 173 ALA A N 1
ATOM 1307 C CA . ALA A 1 173 ? 14.377 4.128 -16.323 1.00 85.44 173 ALA A CA 1
ATOM 1308 C C . ALA A 1 173 ? 14.643 3.246 -17.554 1.00 85.44 173 ALA A C 1
ATOM 1310 O O . ALA A 1 173 ? 15.552 3.533 -18.331 1.00 85.44 173 ALA A O 1
ATOM 1311 N N . VAL A 1 174 ? 13.821 2.212 -17.762 1.00 86.69 174 VAL A N 1
ATOM 1312 C CA . VAL A 1 174 ? 13.945 1.285 -18.898 1.00 86.69 174 VAL A CA 1
ATOM 1313 C C . VAL A 1 174 ? 13.709 2.002 -20.228 1.00 86.69 174 VAL A C 1
ATOM 1315 O O . VAL A 1 174 ? 14.499 1.852 -21.158 1.00 86.69 174 VAL A O 1
ATOM 1318 N N . TYR A 1 175 ? 12.656 2.817 -20.330 1.00 86.50 175 TYR A N 1
ATOM 1319 C CA . TYR A 1 175 ? 12.346 3.529 -21.573 1.00 86.50 175 TYR A CA 1
ATOM 1320 C C . TYR A 1 175 ? 13.319 4.671 -21.874 1.00 86.50 175 TYR A C 1
ATOM 1322 O O . TYR A 1 175 ? 13.571 4.951 -23.045 1.00 86.50 175 TYR A O 1
ATOM 1330 N N . THR A 1 176 ? 13.881 5.331 -20.856 1.00 84.94 176 THR A N 1
ATOM 1331 C CA . THR A 1 176 ? 14.965 6.297 -21.067 1.00 84.94 176 THR A CA 1
ATOM 1332 C C . THR A 1 176 ? 16.198 5.592 -21.623 1.00 84.94 176 THR A C 1
ATOM 1334 O O . THR A 1 176 ? 16.706 6.023 -22.655 1.00 84.94 176 THR A O 1
ATOM 1337 N N . ALA A 1 177 ? 16.621 4.478 -21.018 1.00 81.94 177 ALA A N 1
ATOM 1338 C CA . ALA A 1 177 ? 17.778 3.720 -21.492 1.00 81.94 177 ALA A CA 1
ATOM 1339 C C . ALA A 1 177 ? 17.597 3.234 -22.943 1.00 81.94 177 ALA A C 1
ATOM 1341 O O . ALA A 1 177 ? 18.481 3.425 -23.773 1.00 81.94 177 ALA A O 1
ATOM 1342 N N . ALA A 1 178 ? 16.416 2.705 -23.282 1.00 83.62 178 ALA A N 1
ATOM 1343 C CA . ALA A 1 178 ? 16.100 2.256 -24.640 1.00 83.62 178 ALA A CA 1
ATOM 1344 C C . ALA A 1 178 ? 16.025 3.393 -25.678 1.00 83.62 178 ALA A C 1
ATOM 1346 O O . ALA A 1 178 ? 16.134 3.147 -26.877 1.00 83.62 178 ALA A O 1
ATOM 1347 N N . ARG A 1 179 ? 15.797 4.640 -25.245 1.00 82.81 179 ARG A N 1
ATOM 1348 C CA . ARG A 1 179 ? 15.791 5.812 -26.131 1.00 82.81 179 ARG A CA 1
ATOM 1349 C C . ARG A 1 179 ? 17.201 6.347 -26.386 1.00 82.81 179 ARG A C 1
ATOM 1351 O O . ARG A 1 179 ? 17.449 6.886 -27.461 1.00 82.81 179 ARG A O 1
ATOM 1358 N N . GLU A 1 180 ? 18.083 6.257 -25.396 1.00 79.31 180 GLU A N 1
ATOM 1359 C CA . GLU A 1 180 ? 19.460 6.761 -25.475 1.00 79.31 180 GLU A CA 1
ATOM 1360 C C . GLU A 1 180 ? 20.415 5.781 -26.174 1.00 79.31 180 GLU A C 1
ATOM 1362 O O . GLU A 1 180 ? 21.460 6.200 -26.672 1.00 79.31 180 GLU A O 1
ATOM 1367 N N . SER A 1 181 ? 20.056 4.499 -26.279 1.00 76.69 181 SER A N 1
ATOM 1368 C CA . SER A 1 181 ? 20.842 3.505 -27.007 1.00 76.69 181 SER A CA 1
ATOM 1369 C C . SER A 1 181 ? 20.816 3.754 -28.521 1.00 76.69 181 SER A C 1
ATOM 1371 O O . SER A 1 181 ? 19.804 3.571 -29.199 1.00 76.69 181 SER A O 1
ATOM 1373 N N . THR A 1 182 ? 21.966 4.130 -29.083 1.00 66.06 182 THR A N 1
ATOM 1374 C CA . THR A 1 182 ? 22.182 4.280 -30.535 1.00 66.06 182 THR A CA 1
ATOM 1375 C C . THR A 1 182 ? 22.122 2.934 -31.275 1.00 66.06 182 THR A C 1
ATOM 1377 O O . THR A 1 182 ? 21.868 2.887 -32.480 1.00 66.06 182 THR A O 1
ATOM 1380 N N . SER A 1 183 ? 22.346 1.835 -30.547 1.00 64.00 183 SER A N 1
ATOM 1381 C CA . SER A 1 183 ? 22.128 0.452 -30.975 1.00 64.00 183 SER A CA 1
ATOM 1382 C C . SER A 1 183 ? 20.635 0.130 -30.885 1.00 64.00 183 SER A C 1
ATOM 1384 O O . SER A 1 183 ? 20.016 0.253 -29.836 1.00 64.00 183 SER A O 1
ATOM 1386 N N . ARG A 1 184 ? 20.027 -0.267 -32.004 1.00 58.25 184 ARG A N 1
ATOM 1387 C CA . ARG A 1 184 ? 18.574 -0.482 -32.105 1.00 58.25 184 ARG A CA 1
ATOM 1388 C C . ARG A 1 184 ? 18.113 -1.859 -31.590 1.00 58.25 184 ARG A C 1
ATOM 1390 O O . ARG A 1 184 ? 16.927 -2.152 -31.694 1.00 58.25 184 ARG A O 1
ATOM 1397 N N . GLY A 1 185 ? 19.027 -2.712 -31.116 1.00 66.12 185 GLY A N 1
ATOM 1398 C CA . GLY A 1 185 ? 18.782 -4.146 -30.914 1.00 66.12 185 GLY A CA 1
ATOM 1399 C C . GLY A 1 185 ? 18.464 -4.546 -29.474 1.00 66.12 185 GLY A C 1
ATOM 1400 O O . GLY A 1 185 ? 17.337 -4.934 -29.166 1.00 66.12 185 GLY A O 1
ATOM 1401 N N . ASP A 1 186 ? 19.451 -4.469 -28.587 1.00 75.06 186 ASP A N 1
ATOM 1402 C CA . ASP A 1 186 ? 19.411 -5.195 -27.311 1.00 75.06 186 ASP A CA 1
ATOM 1403 C C . ASP A 1 186 ? 18.582 -4.467 -26.240 1.00 75.06 186 ASP A C 1
ATOM 1405 O O . ASP A 1 186 ? 17.795 -5.068 -25.496 1.00 75.06 186 ASP A O 1
ATOM 1409 N N . GLU A 1 187 ? 18.674 -3.143 -26.207 1.00 77.56 187 GLU A N 1
ATOM 1410 C CA . GLU A 1 187 ? 17.957 -2.296 -25.258 1.00 77.56 187 GLU A CA 1
ATOM 1411 C C . GLU A 1 187 ? 16.462 -2.195 -25.602 1.00 77.56 187 GLU A C 1
ATOM 1413 O O . GLU A 1 187 ? 15.605 -2.180 -24.713 1.00 77.56 187 GLU A O 1
ATOM 1418 N N . SER A 1 188 ? 16.124 -2.224 -26.897 1.00 77.31 188 SER A N 1
ATOM 1419 C CA . SER A 1 188 ? 14.734 -2.256 -27.367 1.00 77.31 188 SER A CA 1
ATOM 1420 C C . SER A 1 188 ? 14.040 -3.570 -26.994 1.00 77.31 188 SER A C 1
ATOM 1422 O O . SER A 1 188 ? 12.916 -3.550 -26.485 1.00 77.31 188 SER A O 1
ATOM 1424 N N . ASN A 1 189 ? 14.734 -4.704 -27.143 1.00 81.38 189 ASN A N 1
ATOM 1425 C CA . ASN A 1 189 ? 14.233 -6.009 -26.707 1.00 81.38 189 ASN A CA 1
ATOM 1426 C C . ASN A 1 189 ? 13.980 -6.039 -25.192 1.00 81.38 189 ASN A C 1
ATOM 1428 O O . ASN A 1 189 ? 12.949 -6.543 -24.743 1.00 81.38 189 ASN A O 1
ATOM 1432 N N . THR A 1 190 ? 14.869 -5.428 -24.404 1.00 82.94 190 THR A N 1
ATOM 1433 C CA . THR A 1 190 ? 14.705 -5.311 -22.947 1.00 82.94 190 THR A CA 1
ATOM 1434 C C . THR A 1 190 ? 13.447 -4.518 -22.579 1.00 82.94 190 THR A C 1
ATOM 1436 O O . THR A 1 190 ? 12.674 -4.952 -21.720 1.00 82.94 190 THR A O 1
ATOM 1439 N N . ALA A 1 191 ? 13.182 -3.399 -23.261 1.00 84.94 191 ALA A N 1
ATOM 1440 C CA . ALA A 1 191 ? 11.974 -2.606 -23.038 1.00 84.94 191 ALA A CA 1
ATOM 1441 C C . ALA A 1 191 ? 10.688 -3.375 -23.389 1.00 84.94 191 ALA A C 1
ATOM 1443 O O . ALA A 1 191 ? 9.696 -3.284 -22.661 1.00 84.94 191 ALA A O 1
ATOM 1444 N N . ILE A 1 192 ? 10.700 -4.174 -24.461 1.00 86.19 192 ILE A N 1
ATOM 1445 C CA . ILE A 1 192 ? 9.563 -5.025 -24.847 1.00 86.19 192 ILE A CA 1
ATOM 1446 C C . ILE A 1 192 ? 9.313 -6.102 -23.785 1.00 86.19 192 ILE A C 1
ATOM 1448 O O . ILE A 1 192 ? 8.186 -6.236 -23.306 1.00 86.19 192 ILE A O 1
ATOM 1452 N N . CYS A 1 193 ? 10.355 -6.820 -23.356 1.00 87.44 193 CYS A N 1
ATOM 1453 C CA . CYS A 1 193 ? 10.254 -7.827 -22.297 1.00 87.44 193 CYS A CA 1
ATOM 1454 C C . CYS A 1 193 ? 9.716 -7.228 -20.989 1.00 87.44 193 CYS A C 1
ATOM 1456 O O . CYS A 1 193 ? 8.815 -7.796 -20.366 1.00 87.44 193 CYS A O 1
ATOM 1458 N N . PHE A 1 194 ? 10.214 -6.050 -20.603 1.00 89.94 194 PHE A N 1
ATOM 1459 C CA . PHE A 1 194 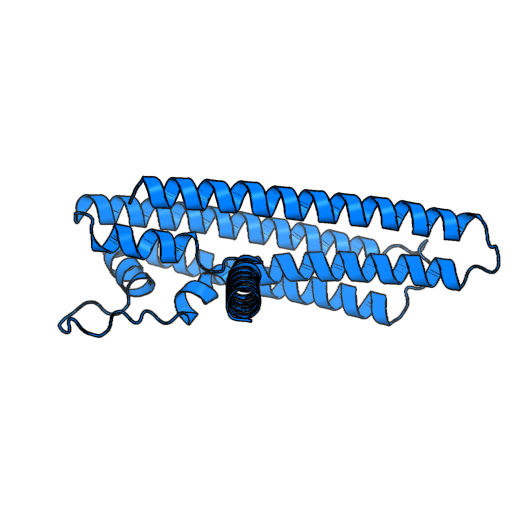? 9.721 -5.327 -19.434 1.00 89.94 194 PHE A CA 1
ATOM 1460 C C . PHE A 1 194 ? 8.243 -4.944 -19.584 1.00 89.94 194 PHE A C 1
ATOM 1462 O O . PHE A 1 194 ? 7.467 -5.138 -18.654 1.00 89.94 194 PHE A O 1
ATOM 1469 N N . SER A 1 195 ? 7.829 -4.474 -20.764 1.00 87.62 195 SER A N 1
ATOM 1470 C CA . SER A 1 195 ? 6.434 -4.107 -21.050 1.00 87.62 195 SER A CA 1
ATOM 1471 C C . SER A 1 195 ? 5.486 -5.299 -20.917 1.00 87.62 195 SER A C 1
ATOM 1473 O O . SER A 1 195 ? 4.430 -5.178 -20.301 1.00 87.62 195 SER A O 1
ATOM 1475 N N . ILE A 1 196 ? 5.867 -6.461 -21.460 1.00 90.25 196 ILE A N 1
ATOM 1476 C CA . ILE A 1 196 ? 5.075 -7.696 -21.361 1.00 90.25 196 ILE A CA 1
ATOM 1477 C C . ILE A 1 196 ? 4.947 -8.120 -19.895 1.00 90.25 196 ILE A C 1
ATOM 1479 O O . ILE A 1 196 ? 3.840 -8.387 -19.429 1.00 90.25 196 ILE A O 1
ATOM 1483 N N . SER A 1 197 ? 6.059 -8.125 -19.155 1.00 90.88 197 SER A N 1
ATOM 1484 C CA . SER A 1 197 ? 6.073 -8.460 -17.726 1.00 90.88 197 SER A CA 1
ATOM 1485 C C . SER A 1 197 ? 5.215 -7.498 -16.898 1.00 90.88 197 SER A C 1
ATOM 1487 O O . SER A 1 197 ? 4.438 -7.925 -16.040 1.00 90.88 197 SER A O 1
ATOM 1489 N N . LEU A 1 198 ? 5.294 -6.199 -17.197 1.00 88.44 198 LEU A N 1
ATOM 1490 C CA . LEU A 1 198 ? 4.515 -5.161 -16.535 1.00 88.44 198 LEU A CA 1
ATOM 1491 C C . LEU A 1 198 ? 3.015 -5.331 -16.794 1.00 88.44 198 LEU A C 1
ATOM 1493 O O . LEU A 1 198 ? 2.227 -5.313 -15.850 1.00 88.44 198 LEU A O 1
ATOM 1497 N N . LEU A 1 199 ? 2.620 -5.528 -18.055 1.00 89.38 199 LEU A N 1
ATOM 1498 C CA . LEU A 1 199 ? 1.221 -5.735 -18.436 1.00 89.38 199 LEU A CA 1
ATOM 1499 C C . LEU A 1 199 ? 0.655 -7.016 -17.828 1.00 89.38 199 LEU A C 1
ATOM 1501 O O . LEU A 1 199 ? -0.464 -7.005 -17.319 1.00 89.38 199 LEU A O 1
ATOM 1505 N N . PHE A 1 200 ? 1.431 -8.100 -17.840 1.00 91.94 200 PHE A N 1
ATOM 1506 C CA . PHE A 1 200 ? 1.043 -9.354 -17.205 1.00 91.94 200 PHE A CA 1
ATOM 1507 C C . PHE A 1 200 ? 0.850 -9.178 -15.695 1.00 91.94 200 PHE A C 1
ATOM 1509 O O . PHE A 1 200 ? -0.200 -9.536 -15.165 1.00 91.94 200 PHE A O 1
ATOM 1516 N N . SER A 1 201 ? 1.808 -8.545 -15.012 1.00 87.88 201 SER A N 1
ATOM 1517 C CA . SER A 1 201 ? 1.737 -8.295 -13.566 1.00 87.88 201 SER A CA 1
ATOM 1518 C C . SER A 1 201 ? 0.554 -7.402 -13.193 1.00 87.88 201 SER A C 1
ATOM 1520 O O . SER A 1 201 ? -0.186 -7.715 -12.260 1.00 87.88 201 SER A O 1
ATOM 1522 N N . ALA A 1 202 ? 0.326 -6.323 -13.949 1.00 85.31 202 ALA A N 1
ATOM 1523 C CA . ALA A 1 202 ? -0.833 -5.455 -13.767 1.00 85.31 202 ALA A CA 1
ATOM 1524 C C . ALA A 1 202 ? -2.143 -6.225 -14.001 1.00 85.31 202 ALA A C 1
ATOM 1526 O O . ALA A 1 202 ? -3.070 -6.119 -13.200 1.00 85.31 202 ALA A O 1
ATOM 1527 N N . GLY A 1 203 ? -2.208 -7.051 -15.049 1.00 86.75 203 GLY A N 1
ATOM 1528 C CA . GLY A 1 203 ? -3.353 -7.910 -15.341 1.00 86.75 203 GLY A CA 1
ATOM 1529 C C . GLY A 1 203 ? -3.661 -8.880 -14.200 1.00 86.75 203 GLY A C 1
ATOM 1530 O O . GLY A 1 203 ? -4.793 -8.923 -13.725 1.00 86.75 203 GLY A O 1
ATOM 1531 N N . CYS A 1 204 ? -2.655 -9.603 -13.701 1.00 88.25 204 CYS A N 1
ATOM 1532 C CA . CYS A 1 204 ? -2.799 -10.497 -12.552 1.00 88.25 204 CYS A CA 1
ATOM 1533 C C . CYS A 1 204 ? -3.261 -9.753 -11.296 1.00 88.25 204 CYS A C 1
ATOM 1535 O O . CYS A 1 204 ? -4.140 -10.246 -10.588 1.00 88.25 204 CYS A O 1
ATOM 1537 N N . TYR A 1 205 ? -2.715 -8.562 -11.038 1.00 83.31 205 TYR A N 1
ATOM 1538 C CA . TYR A 1 205 ? -3.134 -7.723 -9.919 1.00 83.31 205 TYR A CA 1
ATOM 1539 C C . TYR A 1 205 ? -4.616 -7.342 -10.028 1.00 83.31 205 TYR A C 1
ATOM 1541 O O . TYR A 1 205 ? -5.377 -7.582 -9.092 1.00 83.31 205 TYR A O 1
ATOM 1549 N N . PHE A 1 206 ? -5.055 -6.838 -11.185 1.00 83.06 206 PHE A N 1
ATOM 1550 C CA . PHE A 1 206 ? -6.456 -6.471 -11.407 1.00 83.06 206 PHE A CA 1
ATOM 1551 C C . PHE A 1 206 ? -7.401 -7.671 -11.340 1.00 83.06 206 PHE A C 1
ATOM 1553 O O . PHE A 1 206 ? -8.474 -7.564 -10.753 1.00 83.06 206 PHE A O 1
ATOM 1560 N N . VAL A 1 207 ? -7.020 -8.818 -11.907 1.00 86.81 207 VAL A N 1
ATOM 1561 C CA . VAL A 1 207 ? -7.832 -10.043 -11.840 1.00 86.81 207 VAL A CA 1
ATOM 1562 C C . VAL A 1 207 ? -7.964 -10.526 -10.399 1.00 86.81 207 VAL A C 1
ATOM 1564 O O . VAL A 1 207 ? -9.073 -10.844 -9.971 1.00 86.81 207 VAL A O 1
ATOM 1567 N N . SER A 1 208 ? -6.864 -10.548 -9.641 1.00 81.44 208 SER A N 1
ATOM 1568 C CA . SER A 1 208 ? -6.871 -10.920 -8.222 1.00 81.44 208 SER A CA 1
ATOM 1569 C C . SER A 1 208 ? -7.774 -9.988 -7.417 1.00 81.44 208 SER A C 1
ATOM 1571 O O . SER A 1 208 ? -8.683 -10.447 -6.723 1.00 81.44 208 SER A O 1
ATOM 1573 N N . TRP A 1 209 ? -7.592 -8.678 -7.603 1.00 77.06 209 TRP A N 1
ATOM 1574 C CA . TRP A 1 209 ? -8.392 -7.639 -6.966 1.00 77.06 209 TRP A CA 1
ATOM 1575 C C . TRP A 1 209 ? -9.886 -7.818 -7.247 1.00 77.06 209 TRP A C 1
ATOM 1577 O O . TRP A 1 209 ? -10.680 -7.992 -6.325 1.00 77.06 209 TRP A O 1
ATOM 1587 N N . LEU A 1 210 ? -10.273 -7.852 -8.525 1.00 79.38 210 LEU A N 1
ATOM 1588 C CA . LEU A 1 210 ? -11.676 -7.939 -8.930 1.00 79.38 210 LEU A CA 1
ATOM 1589 C C . LEU A 1 210 ? -12.319 -9.264 -8.514 1.00 79.38 210 LEU A C 1
ATOM 1591 O O . LEU A 1 210 ? -13.461 -9.269 -8.063 1.00 79.38 210 LEU A O 1
ATOM 1595 N N . SER A 1 211 ? -11.609 -10.387 -8.651 1.00 84.25 211 SER A N 1
ATOM 1596 C CA . SER A 1 211 ? -12.155 -11.705 -8.317 1.00 84.25 211 SER A CA 1
ATOM 1597 C C . SER A 1 211 ? -12.426 -11.847 -6.820 1.00 84.25 211 SER A C 1
ATOM 1599 O O . SER A 1 211 ? -13.465 -12.388 -6.440 1.00 84.25 211 SER A O 1
ATOM 1601 N N . ILE A 1 212 ? -11.499 -11.398 -5.969 1.00 79.62 212 ILE A N 1
ATOM 1602 C CA . ILE A 1 212 ? -11.625 -11.553 -4.516 1.00 79.62 212 ILE A CA 1
ATOM 1603 C C . ILE A 1 212 ? -12.652 -10.565 -3.966 1.00 79.62 212 ILE A C 1
ATOM 1605 O O . ILE A 1 212 ? -13.582 -10.993 -3.285 1.00 79.62 212 ILE A O 1
ATOM 1609 N N . GLU A 1 213 ? -12.544 -9.280 -4.311 1.00 75.69 213 GLU A N 1
ATOM 1610 C CA . GLU A 1 213 ? -13.463 -8.247 -3.816 1.00 75.69 213 GLU A CA 1
ATOM 1611 C C . GLU A 1 213 ? -14.904 -8.538 -4.227 1.00 75.69 213 GLU A C 1
ATOM 1613 O O . GLU A 1 213 ? -15.820 -8.467 -3.408 1.00 75.69 213 GLU A O 1
ATOM 1618 N N . TRP A 1 214 ? -15.124 -8.943 -5.481 1.00 75.19 214 TRP A N 1
ATOM 1619 C CA . TRP A 1 214 ? -16.477 -9.205 -5.953 1.00 75.19 214 TRP A CA 1
ATOM 1620 C C . TRP A 1 214 ? -17.104 -10.425 -5.272 1.00 75.19 214 TRP A C 1
ATOM 1622 O O . TRP A 1 214 ? -18.263 -10.366 -4.857 1.00 75.19 214 TRP A O 1
ATOM 1632 N N . LYS A 1 215 ? -16.340 -11.511 -5.089 1.00 79.56 215 LYS A N 1
ATOM 1633 C CA . LYS A 1 215 ? -16.819 -12.697 -4.359 1.00 79.56 215 LYS A CA 1
ATOM 1634 C C . LYS A 1 215 ? -17.069 -12.398 -2.884 1.00 79.56 215 LYS A C 1
ATOM 1636 O O . LYS A 1 215 ? -18.063 -12.867 -2.337 1.00 79.56 215 LYS A O 1
ATOM 1641 N N . LEU A 1 216 ? -16.205 -11.604 -2.252 1.00 75.62 216 LEU A N 1
ATOM 1642 C CA . LEU A 1 216 ? -16.361 -11.223 -0.852 1.00 75.62 216 LEU A CA 1
ATOM 1643 C C . LEU A 1 216 ? -17.609 -10.355 -0.653 1.00 75.62 216 LEU A C 1
ATOM 1645 O O . LEU A 1 216 ? -18.395 -10.613 0.254 1.00 75.62 216 LEU A O 1
ATOM 1649 N N . GLN A 1 217 ? -17.849 -9.392 -1.544 1.00 71.56 217 GLN A N 1
ATOM 1650 C CA . GLN A 1 217 ? -19.065 -8.576 -1.520 1.00 71.56 217 GLN A CA 1
ATOM 1651 C C . GLN A 1 217 ? -20.332 -9.411 -1.720 1.00 71.56 217 GLN A C 1
ATOM 1653 O O . GLN A 1 217 ? -21.314 -9.198 -1.015 1.00 71.56 217 GLN A O 1
ATOM 1658 N N . GLN A 1 218 ? -20.320 -10.379 -2.642 1.00 76.06 218 GLN A N 1
ATOM 1659 C CA . GLN A 1 218 ? -21.455 -11.289 -2.827 1.00 76.06 218 GLN A CA 1
ATOM 1660 C C . GLN A 1 218 ? -21.729 -12.124 -1.574 1.00 76.06 218 GLN A C 1
ATOM 1662 O O . GLN A 1 218 ? -22.881 -12.243 -1.166 1.00 76.06 218 GLN A O 1
ATOM 1667 N N . ALA A 1 219 ? -20.684 -12.670 -0.948 1.00 75.56 219 ALA A N 1
ATOM 1668 C CA . ALA A 1 219 ? -20.821 -13.453 0.275 1.00 75.56 219 ALA A CA 1
ATOM 1669 C C . ALA A 1 219 ? -21.363 -12.610 1.441 1.00 75.56 219 ALA A C 1
ATOM 1671 O O . ALA A 1 219 ? -22.238 -13.069 2.169 1.00 75.56 219 ALA A O 1
ATOM 1672 N N . LEU A 1 220 ? -20.892 -11.367 1.584 1.00 66.19 220 LEU A N 1
ATOM 1673 C CA . LEU A 1 220 ? -21.375 -10.443 2.612 1.00 66.19 220 LEU A CA 1
ATOM 1674 C C . LEU A 1 220 ? -22.847 -10.069 2.407 1.00 66.19 220 LEU A C 1
ATOM 1676 O O . LEU A 1 220 ? -23.601 -10.066 3.372 1.00 66.19 220 LEU A O 1
ATOM 1680 N N . LEU A 1 221 ? -23.269 -9.813 1.164 1.00 68.50 221 LEU A N 1
ATOM 1681 C CA . LEU A 1 221 ? -24.671 -9.524 0.837 1.00 68.50 221 LEU A CA 1
ATOM 1682 C C . LEU A 1 221 ? -25.594 -10.732 1.027 1.00 68.50 221 LEU A C 1
ATOM 1684 O O . LEU A 1 221 ? -26.770 -10.555 1.314 1.00 68.50 221 LEU A O 1
ATOM 1688 N N . ALA A 1 222 ? -25.091 -11.953 0.838 1.00 71.75 222 ALA A N 1
ATOM 1689 C CA . ALA A 1 222 ? -25.869 -13.169 1.068 1.00 71.75 222 ALA A CA 1
ATOM 1690 C C . ALA A 1 222 ? -26.029 -13.505 2.562 1.00 71.75 222 ALA A C 1
ATOM 1692 O O . ALA A 1 222 ? -26.927 -14.265 2.919 1.00 71.75 222 ALA A O 1
ATOM 1693 N N . ALA A 1 223 ? -25.145 -12.982 3.416 1.00 65.00 223 ALA A N 1
ATOM 1694 C CA . ALA A 1 223 ? -25.147 -13.218 4.857 1.00 65.00 223 ALA A CA 1
ATOM 1695 C C . ALA A 1 223 ? -25.910 -12.148 5.664 1.00 65.00 223 ALA A C 1
ATOM 1697 O O . ALA A 1 223 ? -26.162 -12.369 6.849 1.00 65.00 223 ALA A O 1
ATOM 1698 N N . SER A 1 224 ? -26.239 -11.003 5.051 1.00 56.28 224 SER A N 1
ATOM 1699 C CA . SER A 1 224 ? -27.019 -9.901 5.639 1.00 56.28 224 SER A CA 1
ATOM 1700 C C . SER A 1 224 ? -28.508 -10.025 5.349 1.00 56.28 224 SER A C 1
ATOM 1702 O O . SER A 1 224 ? -29.303 -9.777 6.278 1.00 56.28 224 SER A O 1
#